Protein AF-A0A2T3AGC8-F1 (afdb_monomer_lite)

InterPro domains:
  IPR000823 Plant peroxidase [PTHR31517] (35-181)
  IPR001621 Fungal ligninase [PR00462] (70-89)
  IPR001621 Fungal ligninase [PR00462] (112-129)
  IPR001621 Fungal ligninase [PR00462] (130-143)
  IPR002016 Haem peroxidase [PF00141] (57-180)
  IPR002016 Haem peroxidase [PR00458] (60-74)
  IPR002016 Haem peroxidase [PR00458] (112-129)
  IPR002016 Haem peroxidase [PR00458] (131-143)
  IPR002016 Haem peroxidase [PS50873] (39-266)
  IPR010255 Haem peroxidase superfamily [SSF48113] (37-257)
  IPR019794 Peroxidase, active site [PS00436] (60-71)

pLDDT: mean 80.81, std 21.78, range [29.77, 98.69]

Structure (mmCIF, N/CA/C/O backbone):
data_AF-A0A2T3AGC8-F1
#
_entry.id   AF-A0A2T3AGC8-F1
#
loop_
_atom_site.group_PDB
_atom_site.id
_atom_site.type_symbol
_atom_site.label_atom_id
_atom_site.label_alt_id
_atom_site.label_comp_id
_atom_site.label_asym_id
_atom_site.label_entity_id
_atom_site.label_seq_id
_atom_site.pdbx_PDB_ins_code
_atom_site.Cartn_x
_atom_site.Cartn_y
_atom_site.Cartn_z
_atom_site.occupancy
_atom_site.B_iso_or_equiv
_atom_site.auth_seq_id
_atom_site.auth_comp_id
_atom_site.auth_asym_id
_atom_site.auth_atom_id
_atom_site.pdbx_PDB_model_num
ATOM 1 N N . MET A 1 1 ? 25.467 47.703 -55.248 1.00 41.59 1 MET A N 1
ATOM 2 C CA . MET A 1 1 ? 25.076 47.809 -53.825 1.00 41.59 1 MET A CA 1
ATOM 3 C C . MET A 1 1 ? 23.559 47.683 -53.712 1.00 41.59 1 MET A C 1
ATOM 5 O O . MET A 1 1 ? 22.892 48.479 -54.351 1.00 41.59 1 MET A O 1
ATOM 9 N N . LEU A 1 2 ? 23.093 46.692 -52.926 1.00 40.53 2 LEU A N 1
ATOM 10 C CA . LEU A 1 2 ? 21.782 46.560 -52.237 1.00 40.53 2 LEU A CA 1
ATOM 11 C C . LEU A 1 2 ? 20.524 46.613 -53.147 1.00 40.53 2 LEU A C 1
ATOM 13 O O . LEU A 1 2 ? 20.144 47.681 -53.594 1.00 40.53 2 LEU A O 1
ATOM 17 N N . GLY A 1 3 ? 19.812 45.544 -53.524 1.00 45.16 3 GLY A N 1
ATOM 18 C CA . GLY A 1 3 ? 19.562 44.244 -52.896 1.00 45.16 3 GLY A CA 1
ATOM 19 C C . GLY A 1 3 ? 18.296 44.330 -52.046 1.00 45.16 3 GLY A C 1
ATOM 20 O O . GLY A 1 3 ? 18.407 44.942 -51.002 1.00 45.16 3 GLY A O 1
ATOM 21 N N . HIS A 1 4 ? 17.159 43.756 -52.480 1.00 42.56 4 HIS A N 1
ATOM 22 C CA . HIS A 1 4 ? 15.999 43.307 -51.672 1.00 42.56 4 HIS A CA 1
ATOM 23 C C . HIS A 1 4 ? 15.042 42.485 -52.568 1.00 42.56 4 HIS A C 1
ATOM 25 O O . HIS A 1 4 ? 14.190 43.025 -53.269 1.00 42.56 4 HIS A O 1
ATOM 31 N N . THR A 1 5 ? 15.203 41.162 -52.562 1.00 44.22 5 THR A N 1
ATOM 32 C CA . THR A 1 5 ? 14.238 40.190 -53.102 1.00 44.22 5 THR A CA 1
ATOM 33 C C . THR A 1 5 ? 13.390 39.653 -51.952 1.00 44.22 5 THR A C 1
ATOM 35 O O . THR A 1 5 ? 13.920 39.019 -51.042 1.00 44.22 5 THR A O 1
ATOM 38 N N . PHE A 1 6 ? 12.081 39.908 -51.993 1.00 42.78 6 PHE A N 1
ATOM 39 C CA . PHE A 1 6 ? 11.089 39.291 -51.113 1.00 42.78 6 PHE A CA 1
ATOM 40 C C . PHE A 1 6 ? 10.984 37.791 -51.431 1.00 42.78 6 PHE A C 1
ATOM 42 O O . PHE A 1 6 ? 10.515 37.414 -52.503 1.00 42.78 6 PHE A O 1
ATOM 49 N N . LEU A 1 7 ? 11.412 36.938 -50.501 1.00 42.12 7 LEU A N 1
ATOM 50 C CA . LEU A 1 7 ? 11.106 35.508 -50.511 1.00 42.12 7 LEU A CA 1
ATOM 51 C C . LEU A 1 7 ? 9.793 35.289 -49.750 1.00 42.12 7 LEU A C 1
ATOM 53 O O . LEU A 1 7 ? 9.729 35.446 -48.533 1.00 42.12 7 LEU A O 1
ATOM 57 N N . LEU A 1 8 ? 8.740 34.935 -50.487 1.00 39.62 8 LEU A N 1
ATOM 58 C CA . LEU A 1 8 ? 7.528 34.318 -49.950 1.00 39.62 8 LEU A CA 1
ATOM 59 C C . LEU A 1 8 ? 7.900 32.926 -49.417 1.00 39.62 8 LEU A C 1
ATOM 61 O O . LEU A 1 8 ? 8.013 31.974 -50.187 1.00 39.62 8 LEU A O 1
ATOM 65 N N . SER A 1 9 ? 8.101 32.802 -48.105 1.00 38.22 9 SER A N 1
ATOM 66 C CA . SER A 1 9 ? 8.163 31.493 -47.452 1.00 38.22 9 SER A CA 1
ATOM 67 C C . SER A 1 9 ? 6.763 30.883 -47.433 1.00 38.22 9 SER A C 1
ATOM 69 O O . SER A 1 9 ? 5.897 31.325 -46.679 1.00 38.22 9 SER A O 1
ATOM 71 N N . LEU A 1 10 ? 6.540 29.854 -48.255 1.00 41.00 10 LEU A N 1
ATOM 72 C CA . LEU A 1 10 ? 5.447 28.912 -48.037 1.00 41.00 10 LEU A CA 1
ATOM 73 C C . LEU A 1 10 ? 5.676 28.227 -46.685 1.00 41.00 10 LEU A C 1
ATOM 75 O O . LEU A 1 10 ? 6.569 27.394 -46.544 1.00 41.00 10 LEU A O 1
ATOM 79 N N . VAL A 1 11 ? 4.857 28.565 -45.692 1.00 43.31 11 VAL A N 1
ATOM 80 C CA . VAL A 1 11 ? 4.684 27.721 -44.511 1.00 43.31 11 VAL A CA 1
ATOM 81 C C . VAL A 1 11 ? 3.881 26.511 -44.974 1.00 43.31 11 VAL A C 1
ATOM 83 O O . VAL A 1 11 ? 2.668 26.590 -45.160 1.00 43.31 11 VAL A O 1
ATOM 86 N N . ALA A 1 12 ? 4.563 25.394 -45.219 1.00 46.66 12 ALA A N 1
ATOM 87 C CA . ALA A 1 12 ? 3.893 24.111 -45.320 1.00 46.66 12 ALA A CA 1
ATOM 88 C C . ALA A 1 12 ? 3.312 23.799 -43.936 1.00 46.66 12 ALA A C 1
ATOM 90 O O . ALA A 1 12 ? 4.047 23.457 -43.012 1.00 46.66 12 ALA A O 1
ATOM 91 N N . ALA A 1 13 ? 1.999 23.969 -43.780 1.00 43.25 13 ALA A N 1
ATOM 92 C CA . ALA A 1 13 ? 1.274 23.405 -42.656 1.00 43.25 13 ALA A CA 1
ATOM 93 C C . ALA A 1 13 ? 1.379 21.881 -42.776 1.00 43.25 13 ALA A C 1
ATOM 95 O O . ALA A 1 13 ? 0.673 21.250 -43.564 1.00 43.25 13 ALA A O 1
ATOM 96 N N . SER A 1 14 ? 2.324 21.298 -42.045 1.00 43.28 14 SER A N 1
ATOM 97 C CA . SER A 1 14 ? 2.403 19.862 -41.842 1.00 43.28 14 SER A CA 1
ATOM 98 C C . SER A 1 14 ? 1.132 19.430 -41.118 1.00 43.28 14 SER A C 1
ATOM 100 O O . SER A 1 14 ? 0.934 19.707 -39.937 1.00 43.28 14 SER A O 1
ATOM 102 N N . LEU A 1 15 ? 0.243 18.776 -41.864 1.00 44.53 15 LEU A N 1
ATOM 103 C CA . LEU A 1 15 ? -0.866 18.007 -41.318 1.00 44.53 15 LEU A CA 1
ATOM 104 C C . LEU A 1 15 ? -0.269 16.948 -40.385 1.00 44.53 15 LEU A C 1
ATOM 106 O O . LEU A 1 15 ? 0.258 15.935 -40.841 1.00 44.53 15 LEU A O 1
ATOM 110 N N . MET A 1 16 ? -0.309 17.215 -39.080 1.00 46.97 16 MET A N 1
ATOM 111 C CA . MET A 1 16 ? -0.079 16.200 -38.059 1.00 46.97 16 MET A CA 1
ATOM 112 C C . MET A 1 16 ? -1.157 15.128 -38.250 1.00 46.97 16 MET A C 1
ATOM 114 O O . MET A 1 16 ? -2.344 15.471 -38.235 1.00 46.97 16 MET A O 1
ATOM 118 N N . PRO A 1 17 ? -0.795 13.851 -38.451 1.00 38.84 17 PRO A N 1
ATOM 119 C CA . PRO A 1 17 ? -1.781 12.792 -38.410 1.00 38.84 17 PRO A CA 1
ATOM 120 C C . PRO A 1 17 ? -2.366 12.784 -36.999 1.00 38.84 17 PRO A C 1
ATOM 122 O O . PRO A 1 17 ? -1.629 12.678 -36.019 1.00 38.84 17 PRO A O 1
ATOM 125 N N . SER A 1 18 ? -3.686 12.887 -36.894 1.00 47.22 18 SER A N 1
ATOM 126 C CA . SER A 1 18 ? -4.453 12.580 -35.689 1.00 47.22 18 SER A CA 1
ATOM 127 C C . SER A 1 18 ? -4.381 11.070 -35.428 1.00 47.22 18 SER A C 1
ATOM 129 O O . SER A 1 18 ? -5.339 10.328 -35.626 1.00 47.22 18 SER A O 1
ATOM 131 N N . GLY A 1 19 ? -3.194 10.599 -35.053 1.00 36.22 19 GLY A N 1
ATOM 132 C CA . GLY A 1 19 ? -2.963 9.266 -34.526 1.00 36.22 19 GLY A CA 1
ATOM 133 C C . GLY A 1 19 ? -3.152 9.306 -33.018 1.00 36.22 19 GLY A C 1
ATOM 134 O O . GLY A 1 19 ? -2.494 10.090 -32.338 1.00 36.22 19 GLY A O 1
ATOM 135 N N . GLY A 1 20 ? -4.066 8.483 -32.503 1.00 40.09 20 GLY A N 1
ATOM 136 C CA . GLY A 1 20 ? -4.144 8.206 -31.072 1.00 40.09 20 GLY A CA 1
ATOM 137 C C . GLY A 1 20 ? -2.781 7.761 -30.544 1.00 40.09 20 GLY A C 1
ATOM 138 O O . GLY A 1 20 ? -1.992 7.175 -31.287 1.00 40.09 20 GLY A O 1
ATOM 139 N N . LEU A 1 21 ? -2.509 8.079 -29.279 1.00 40.53 21 LEU A N 1
ATOM 140 C CA . LEU A 1 21 ? -1.300 7.673 -28.569 1.00 40.53 21 LEU A CA 1
ATOM 141 C C . LEU A 1 21 ? -1.102 6.164 -28.755 1.00 40.53 21 LEU A C 1
ATOM 143 O O . LEU A 1 21 ? -1.815 5.357 -28.164 1.00 40.53 21 LEU A O 1
ATOM 147 N N . ALA A 1 22 ? -0.164 5.780 -29.619 1.00 42.28 22 ALA A N 1
ATOM 148 C CA . ALA A 1 22 ? 0.331 4.421 -29.652 1.00 42.28 22 ALA A CA 1
ATOM 149 C C . ALA A 1 22 ? 1.035 4.205 -28.312 1.00 42.28 22 ALA A C 1
ATOM 151 O O . ALA A 1 22 ? 2.103 4.760 -28.062 1.00 42.28 22 ALA A O 1
ATOM 152 N N . GLN A 1 23 ? 0.360 3.477 -27.433 1.00 49.53 23 GLN A N 1
ATOM 153 C CA . GLN A 1 23 ? 0.852 3.022 -26.149 1.00 49.53 23 GLN A CA 1
ATOM 154 C C . GLN A 1 23 ? 2.057 2.117 -26.417 1.00 49.53 23 GLN A C 1
ATOM 156 O O . GLN A 1 23 ? 1.908 0.963 -26.815 1.00 49.53 23 GLN A O 1
ATOM 161 N N . TYR A 1 24 ? 3.257 2.693 -26.340 1.00 47.25 24 TYR A N 1
ATOM 162 C CA . TYR A 1 24 ? 4.497 1.953 -26.518 1.00 47.25 24 TYR A CA 1
ATOM 163 C C . TYR A 1 24 ? 4.649 1.010 -25.327 1.00 47.25 24 TYR A C 1
ATOM 165 O O . TYR A 1 24 ? 4.856 1.460 -24.204 1.00 47.25 24 TYR A O 1
ATOM 173 N N . ASP A 1 25 ? 4.537 -0.292 -25.588 1.00 57.44 25 ASP A N 1
ATOM 174 C CA . ASP A 1 25 ? 4.970 -1.346 -24.675 1.00 57.44 25 ASP A CA 1
ATOM 175 C C . ASP A 1 25 ? 6.472 -1.120 -24.434 1.00 57.44 25 ASP A C 1
ATOM 177 O O . ASP A 1 25 ? 7.304 -1.390 -25.308 1.00 57.44 25 ASP A O 1
ATOM 181 N N . LEU A 1 26 ? 6.820 -0.486 -23.311 1.00 58.41 26 LEU A N 1
ATOM 182 C CA . LEU A 1 26 ? 8.215 -0.245 -22.960 1.00 58.41 26 LEU A CA 1
ATOM 183 C C . LEU A 1 26 ? 8.923 -1.607 -22.885 1.00 58.41 26 LEU A C 1
ATOM 185 O O . LEU A 1 26 ? 8.369 -2.543 -22.301 1.00 58.41 26 LEU A O 1
ATOM 189 N N . PRO A 1 27 ? 10.121 -1.762 -23.478 1.00 63.69 27 PRO A N 1
ATOM 190 C CA . PRO A 1 27 ? 10.838 -3.026 -23.424 1.00 63.69 27 PRO A CA 1
ATOM 191 C C . PRO A 1 27 ? 11.130 -3.359 -21.961 1.00 63.69 27 PRO A C 1
ATOM 193 O O . PRO A 1 27 ? 11.906 -2.670 -21.307 1.00 63.69 27 PRO A O 1
ATOM 196 N N . ARG A 1 28 ? 10.478 -4.400 -21.443 1.00 74.81 28 ARG A N 1
ATOM 197 C CA . ARG A 1 28 ? 10.622 -4.855 -20.060 1.00 74.81 28 ARG A CA 1
ATOM 198 C C . ARG A 1 28 ? 11.718 -5.914 -19.966 1.00 74.81 28 ARG A C 1
ATOM 200 O O . ARG A 1 28 ? 11.789 -6.812 -20.804 1.00 74.81 28 ARG A O 1
ATOM 207 N N . LYS A 1 29 ? 12.546 -5.842 -18.922 1.00 81.12 29 LYS A N 1
ATOM 208 C CA . LYS A 1 29 ? 13.493 -6.914 -18.586 1.00 81.12 29 LYS A CA 1
ATOM 209 C C . LYS A 1 29 ? 12.767 -8.164 -18.087 1.00 81.12 29 LYS A C 1
ATOM 211 O O . LYS A 1 29 ? 11.754 -8.076 -17.391 1.00 81.12 29 LYS A O 1
ATOM 216 N N . GLU A 1 30 ? 13.343 -9.328 -18.378 1.00 85.94 30 GLU A N 1
ATOM 217 C CA . GLU A 1 30 ? 12.896 -10.576 -17.761 1.00 85.94 30 GLU A CA 1
ATOM 218 C C . GLU A 1 30 ? 12.995 -10.480 -16.227 1.00 85.94 30 GLU A C 1
ATOM 220 O O . GLU A 1 30 ? 14.020 -10.009 -15.718 1.00 85.94 30 GLU A O 1
ATOM 225 N N . PRO A 1 31 ? 11.958 -10.896 -15.477 1.00 89.12 31 PRO A N 1
ATOM 226 C CA . PRO A 1 31 ? 11.936 -10.739 -14.029 1.00 89.12 31 PRO A CA 1
ATOM 227 C C . PRO A 1 31 ? 12.999 -11.622 -13.362 1.00 89.12 31 PRO A C 1
ATOM 229 O O . PRO A 1 31 ? 12.994 -12.842 -13.526 1.00 89.12 31 PRO A O 1
ATOM 232 N N . ARG A 1 32 ? 13.911 -11.015 -12.595 1.00 92.69 32 ARG A N 1
ATOM 233 C CA . ARG A 1 32 ? 14.961 -11.718 -11.842 1.00 92.69 32 ARG A CA 1
ATOM 234 C C . ARG A 1 32 ? 15.262 -11.009 -10.527 1.00 92.69 32 ARG A C 1
ATOM 236 O O . ARG A 1 32 ? 15.237 -9.779 -10.485 1.00 92.69 32 ARG A O 1
ATOM 243 N N . CYS A 1 33 ? 15.580 -11.773 -9.481 1.00 90.44 33 CYS A N 1
ATOM 244 C CA . CYS A 1 33 ? 16.010 -11.198 -8.204 1.00 90.44 33 CYS A CA 1
ATOM 245 C C . CYS A 1 33 ? 17.440 -10.642 -8.260 1.00 90.44 33 CYS A C 1
ATOM 247 O O . CYS A 1 33 ? 17.744 -9.687 -7.563 1.00 90.44 33 CYS A O 1
ATOM 249 N N . ASP A 1 34 ? 18.308 -11.219 -9.095 1.00 91.38 34 ASP A N 1
ATOM 250 C CA . ASP A 1 34 ? 19.729 -10.866 -9.203 1.00 91.38 34 ASP A CA 1
ATOM 251 C C . ASP A 1 34 ? 20.008 -9.732 -10.208 1.00 91.38 34 ASP A C 1
ATOM 253 O O . ASP A 1 34 ? 21.165 -9.469 -10.545 1.00 91.38 34 ASP A O 1
ATOM 257 N N . ASP A 1 35 ? 18.970 -9.041 -10.703 1.00 92.00 35 ASP A N 1
ATOM 258 C CA . ASP A 1 35 ? 19.177 -7.862 -11.544 1.00 92.00 35 ASP A CA 1
ATOM 259 C C . ASP A 1 35 ? 19.842 -6.757 -10.714 1.00 92.00 35 ASP A C 1
ATOM 261 O O . ASP A 1 35 ? 19.339 -6.346 -9.667 1.00 92.00 35 ASP A O 1
ATOM 265 N N . SER A 1 36 ? 20.975 -6.247 -11.198 1.00 92.88 36 SER A N 1
ATOM 266 C CA . SER A 1 36 ? 21.844 -5.333 -10.447 1.00 92.88 36 SER A CA 1
ATOM 267 C C . SER A 1 36 ? 21.201 -3.985 -10.106 1.00 92.88 36 SER A C 1
ATOM 269 O O . SER A 1 36 ? 21.801 -3.189 -9.390 1.00 92.88 36 SER A O 1
ATOM 271 N N . VAL A 1 37 ? 20.017 -3.693 -10.650 1.00 95.19 37 VAL A N 1
ATOM 272 C CA . VAL A 1 37 ? 19.266 -2.467 -10.357 1.00 95.19 37 VAL A CA 1
ATOM 273 C C . VAL A 1 37 ? 18.572 -2.513 -8.997 1.00 95.19 37 VAL A C 1
ATOM 275 O O . VAL A 1 37 ? 18.374 -1.458 -8.402 1.00 95.19 37 VAL A O 1
ATOM 278 N N . TRP A 1 38 ? 18.216 -3.698 -8.485 1.00 96.19 38 TRP A N 1
ATOM 279 C CA . TRP A 1 38 ? 17.413 -3.808 -7.265 1.00 96.19 38 TRP A CA 1
ATOM 280 C C . TRP A 1 38 ? 18.071 -3.210 -6.019 1.00 96.19 38 TRP A C 1
ATOM 282 O O . TRP A 1 38 ? 17.376 -2.461 -5.334 1.00 96.19 38 TRP A O 1
ATOM 292 N N . PRO A 1 39 ? 19.370 -3.442 -5.731 1.00 96.12 39 PRO A N 1
ATOM 293 C CA . PRO A 1 39 ? 20.010 -2.831 -4.567 1.00 96.12 39 PRO A CA 1
ATOM 294 C C . PRO A 1 39 ? 19.960 -1.299 -4.603 1.00 96.12 39 PRO A C 1
ATOM 296 O O . PRO A 1 39 ? 19.583 -0.671 -3.620 1.00 96.12 39 PRO A O 1
ATOM 299 N N . GLY A 1 40 ? 20.249 -0.696 -5.764 1.00 97.25 40 GLY A N 1
ATOM 300 C CA . GLY A 1 40 ? 20.206 0.760 -5.927 1.00 97.25 40 GLY A CA 1
ATOM 301 C C . GLY A 1 40 ? 18.791 1.337 -5.828 1.00 97.25 40 GLY A C 1
ATOM 302 O O . GLY A 1 40 ? 18.600 2.396 -5.240 1.00 97.25 40 GLY A O 1
ATOM 303 N N . ILE A 1 41 ? 17.783 0.631 -6.357 1.00 98.12 41 ILE A N 1
ATOM 304 C CA . ILE A 1 41 ? 16.374 1.017 -6.183 1.00 98.12 41 ILE A CA 1
ATOM 305 C C . ILE A 1 41 ? 15.979 0.919 -4.704 1.00 98.12 41 ILE A C 1
ATOM 307 O O . ILE A 1 41 ? 15.323 1.823 -4.199 1.00 98.12 41 ILE A O 1
ATOM 311 N N . GLY A 1 42 ? 16.374 -0.151 -4.009 1.00 97.75 42 GLY A N 1
ATOM 312 C CA . GLY A 1 42 ? 16.073 -0.353 -2.592 1.00 97.75 42 GLY A CA 1
ATOM 313 C C . GLY A 1 42 ? 16.650 0.762 -1.726 1.00 97.75 42 GLY A C 1
ATOM 314 O O . GLY A 1 42 ? 15.914 1.381 -0.959 1.00 97.75 42 GLY A O 1
ATOM 315 N N . GLU A 1 43 ? 17.935 1.073 -1.906 1.00 96.94 43 GLU A N 1
ATOM 316 C CA . GLU A 1 43 ? 18.609 2.162 -1.196 1.00 96.94 43 GLU A CA 1
ATOM 317 C C . GLU A 1 43 ? 17.944 3.515 -1.468 1.00 96.94 43 GLU A C 1
ATOM 319 O O . GLU A 1 43 ? 17.588 4.216 -0.521 1.00 96.94 43 GLU A O 1
ATOM 324 N N . TYR A 1 44 ? 17.674 3.833 -2.738 1.00 98.12 44 TYR A N 1
ATOM 325 C CA . TYR A 1 44 ? 16.976 5.063 -3.106 1.00 98.12 44 TYR A CA 1
ATOM 326 C C . TYR A 1 44 ? 15.598 5.161 -2.440 1.00 98.12 44 TYR A C 1
ATOM 328 O O . TYR A 1 44 ? 15.269 6.179 -1.838 1.00 98.12 44 TYR A O 1
ATOM 336 N N . LEU A 1 45 ? 14.787 4.102 -2.504 1.00 98.31 45 LEU A N 1
ATOM 337 C CA . LEU A 1 45 ? 13.458 4.085 -1.890 1.00 98.31 45 LEU A CA 1
ATOM 338 C C . LEU A 1 45 ? 13.536 4.239 -0.368 1.00 98.31 45 LEU A C 1
ATOM 340 O O . LEU A 1 45 ? 12.774 5.021 0.191 1.00 98.31 45 LEU A O 1
ATOM 344 N N . ARG A 1 46 ? 14.475 3.556 0.298 1.00 95.94 46 ARG A N 1
ATOM 345 C CA . ARG A 1 46 ? 14.714 3.709 1.741 1.00 95.94 46 ARG A CA 1
ATOM 346 C C . ARG A 1 46 ? 15.004 5.165 2.099 1.00 95.94 46 ARG A C 1
ATOM 348 O O . ARG A 1 46 ? 14.366 5.698 3.000 1.00 95.94 46 ARG A O 1
ATOM 355 N N . GLU A 1 47 ? 15.903 5.821 1.369 1.00 95.50 47 GLU A N 1
ATOM 356 C CA . GLU A 1 47 ? 16.217 7.241 1.577 1.00 95.50 47 GLU A CA 1
ATOM 357 C C . GLU A 1 47 ? 15.003 8.153 1.361 1.00 95.50 47 GLU A C 1
ATOM 359 O O . GLU A 1 47 ? 14.833 9.129 2.083 1.00 95.50 47 GLU A O 1
ATOM 364 N N . GLN A 1 48 ? 14.137 7.849 0.389 1.00 97.12 48 GLN A N 1
ATOM 365 C CA . GLN A 1 48 ? 12.913 8.627 0.165 1.00 97.12 48 GLN A CA 1
ATOM 366 C C . GLN A 1 48 ? 11.824 8.363 1.217 1.00 97.12 48 GLN A C 1
ATOM 368 O O . GLN A 1 48 ? 10.904 9.173 1.361 1.00 97.12 48 GLN A O 1
ATOM 373 N N . PHE A 1 49 ? 11.874 7.226 1.913 1.00 94.75 49 PHE A N 1
ATOM 374 C CA . PHE A 1 49 ? 10.824 6.769 2.826 1.00 94.75 49 PHE A CA 1
ATOM 375 C C . PHE A 1 49 ? 11.109 7.055 4.299 1.00 94.75 49 PHE A C 1
ATOM 377 O O . PHE A 1 49 ? 10.159 7.103 5.081 1.00 94.75 49 PHE A O 1
ATOM 384 N N . THR A 1 50 ? 12.360 7.316 4.666 1.00 90.00 50 THR A N 1
ATOM 385 C CA . THR A 1 50 ? 12.754 7.676 6.032 1.00 90.00 50 THR A CA 1
ATOM 386 C C . THR A 1 50 ? 12.976 9.186 6.161 1.00 90.00 50 THR A C 1
ATOM 388 O O . THR A 1 50 ? 13.616 9.795 5.308 1.00 90.00 50 THR A O 1
ATOM 391 N N . ASP A 1 51 ? 12.436 9.803 7.213 1.00 86.25 51 ASP A N 1
ATOM 392 C CA . ASP A 1 51 ? 12.695 11.211 7.540 1.00 86.25 51 ASP A CA 1
ATOM 393 C C . ASP A 1 51 ? 13.955 11.398 8.414 1.00 86.25 51 ASP A C 1
ATOM 395 O O . ASP A 1 51 ? 14.550 10.437 8.908 1.00 86.25 51 ASP A O 1
ATOM 399 N N . ASP A 1 52 ? 14.353 12.653 8.645 1.00 85.31 52 ASP A N 1
ATOM 400 C CA . ASP A 1 52 ? 15.547 13.010 9.432 1.00 85.31 52 ASP A CA 1
ATOM 401 C C . ASP A 1 52 ? 15.489 12.556 10.909 1.00 85.31 52 ASP A C 1
ATOM 403 O O . ASP A 1 52 ? 16.489 12.621 11.630 1.00 85.31 52 ASP A O 1
ATOM 407 N N . HIS A 1 53 ? 14.326 12.106 11.383 1.00 80.56 53 HIS A N 1
ATOM 408 C CA . HIS A 1 53 ? 14.079 11.636 12.744 1.00 80.56 53 HIS A CA 1
ATOM 409 C C . HIS A 1 53 ? 13.910 10.111 12.831 1.00 80.56 53 HIS A C 1
ATOM 411 O O . HIS A 1 53 ? 13.668 9.591 13.923 1.00 80.56 53 HIS A O 1
ATOM 417 N N . GLY A 1 54 ? 14.071 9.387 11.718 1.00 76.19 54 GLY A N 1
ATOM 418 C CA . GLY A 1 54 ? 13.845 7.941 11.652 1.00 76.19 54 GLY A CA 1
ATOM 419 C C . GLY A 1 54 ? 12.365 7.552 11.585 1.00 76.19 54 GLY A C 1
ATOM 420 O O . GLY A 1 54 ? 12.032 6.391 11.815 1.00 76.19 54 GLY A O 1
ATOM 421 N N . GLY A 1 55 ? 11.480 8.511 11.308 1.00 79.19 55 GLY A N 1
ATOM 422 C CA . GLY A 1 55 ? 10.070 8.301 11.005 1.00 79.19 55 GLY A CA 1
ATOM 423 C C . GLY A 1 55 ? 9.811 8.081 9.512 1.00 79.19 55 GLY A C 1
ATOM 424 O O . GLY A 1 55 ? 10.733 7.946 8.705 1.00 79.19 55 GLY A O 1
ATOM 425 N N . CYS A 1 56 ? 8.532 8.025 9.146 1.00 84.56 56 CYS A N 1
ATOM 426 C CA . CYS A 1 56 ? 8.082 7.788 7.775 1.00 84.56 56 CYS A CA 1
ATOM 427 C C . CYS A 1 56 ? 7.770 9.086 7.042 1.00 84.56 56 CYS A C 1
ATOM 429 O O . CYS A 1 56 ? 6.998 9.917 7.527 1.00 84.56 56 CYS A O 1
ATOM 431 N N . THR A 1 57 ? 8.231 9.201 5.800 1.00 89.38 57 THR A N 1
ATOM 432 C CA . THR A 1 57 ? 7.793 10.289 4.924 1.00 89.38 57 THR A CA 1
ATOM 433 C C . THR A 1 57 ? 6.388 10.039 4.363 1.00 89.38 57 THR A C 1
ATOM 435 O O . THR A 1 57 ? 5.859 8.924 4.356 1.00 89.38 57 THR A O 1
ATOM 438 N N . GLN A 1 58 ? 5.788 11.079 3.776 1.00 88.75 58 GLN A N 1
ATOM 439 C CA . GLN A 1 58 ? 4.527 10.941 3.041 1.00 88.75 58 GLN A CA 1
ATOM 440 C C . GLN A 1 58 ? 4.643 9.973 1.847 1.00 88.75 58 GLN A C 1
ATOM 442 O O . GLN A 1 58 ? 3.661 9.330 1.478 1.00 88.75 58 GLN A O 1
ATOM 447 N N . LEU A 1 59 ? 5.828 9.848 1.242 1.00 94.00 59 LEU A N 1
ATOM 448 C CA . LEU A 1 59 ? 6.061 8.903 0.150 1.00 94.00 59 LEU A CA 1
ATOM 449 C C . LEU A 1 59 ? 6.011 7.454 0.641 1.00 94.00 59 LEU A C 1
ATOM 451 O O . LEU A 1 59 ? 5.455 6.612 -0.061 1.00 94.00 59 LEU A O 1
ATOM 455 N N . ALA A 1 60 ? 6.500 7.179 1.855 1.00 93.56 60 ALA A N 1
ATOM 456 C CA . ALA A 1 60 ? 6.380 5.862 2.479 1.00 93.56 60 ALA A CA 1
ATOM 457 C C . ALA A 1 60 ? 4.907 5.485 2.697 1.00 93.56 60 ALA A C 1
ATOM 459 O O . ALA A 1 60 ? 4.469 4.413 2.281 1.00 93.56 60 ALA A O 1
ATOM 460 N N . ALA A 1 61 ? 4.109 6.410 3.243 1.00 88.56 61 ALA A N 1
ATOM 461 C CA . ALA A 1 61 ? 2.672 6.203 3.429 1.00 88.56 61 ALA A CA 1
ATOM 462 C C . ALA A 1 61 ? 1.939 5.966 2.092 1.00 88.56 61 ALA A C 1
ATOM 464 O O . ALA A 1 61 ? 1.098 5.072 1.981 1.00 88.56 61 ALA A O 1
ATOM 465 N N . GLN A 1 62 ? 2.288 6.719 1.041 1.00 93.19 62 GLN A N 1
ATOM 466 C CA . GLN A 1 62 ? 1.766 6.477 -0.310 1.00 93.19 62 GLN A CA 1
ATOM 467 C C . GLN A 1 62 ? 2.174 5.091 -0.833 1.00 93.19 62 GLN A C 1
ATOM 469 O O . GLN A 1 62 ? 1.375 4.444 -1.507 1.00 93.19 62 GLN A O 1
ATOM 474 N N . ALA A 1 63 ? 3.385 4.621 -0.523 1.00 96.38 63 ALA A N 1
ATOM 475 C CA . ALA A 1 63 ? 3.919 3.358 -1.030 1.00 96.38 63 ALA A CA 1
ATOM 476 C C . ALA A 1 63 ? 3.292 2.146 -0.352 1.00 96.38 63 ALA A C 1
ATOM 478 O O . ALA A 1 63 ? 3.010 1.159 -1.025 1.00 96.38 63 ALA A O 1
ATOM 479 N N . VAL A 1 64 ? 2.976 2.243 0.938 1.00 93.19 64 VAL A N 1
ATOM 480 C CA . VAL A 1 64 ? 2.160 1.236 1.628 1.00 93.19 64 VAL A CA 1
ATOM 481 C C . VAL A 1 64 ? 0.738 1.181 1.075 1.00 93.19 64 VAL A C 1
ATOM 483 O O . VAL A 1 64 ? 0.178 0.099 0.909 1.00 93.19 64 VAL A O 1
ATOM 486 N N . ARG A 1 65 ? 0.171 2.335 0.710 1.00 92.50 65 ARG A N 1
ATOM 487 C CA . ARG A 1 65 ? -1.181 2.432 0.150 1.00 92.50 65 ARG A CA 1
ATOM 488 C C . ARG A 1 65 ? -1.291 1.910 -1.288 1.00 92.50 65 ARG A C 1
ATOM 490 O O . ARG A 1 65 ? -2.328 1.365 -1.671 1.00 92.50 65 ARG A O 1
ATOM 497 N N . LEU A 1 66 ? -0.256 2.098 -2.103 1.00 96.00 66 LEU A N 1
ATOM 498 C CA . LEU A 1 66 ? -0.326 1.888 -3.549 1.00 96.00 66 LEU A CA 1
ATOM 499 C C . LEU A 1 66 ? -0.729 0.456 -3.971 1.00 96.00 66 LEU A C 1
ATOM 501 O O . LEU A 1 66 ? -1.576 0.347 -4.860 1.00 96.00 66 LEU A O 1
ATOM 505 N N . PRO A 1 67 ? -0.256 -0.637 -3.331 1.00 96.38 67 PRO A N 1
ATOM 506 C CA . PRO A 1 67 ? -0.728 -1.987 -3.640 1.00 96.38 67 PRO A CA 1
ATOM 507 C C . PRO A 1 67 ? -2.229 -2.181 -3.453 1.00 96.38 67 PRO A C 1
ATOM 509 O O . PRO A 1 67 ? -2.832 -2.933 -4.208 1.00 96.38 67 PRO A O 1
ATOM 512 N N . PHE A 1 68 ? -2.876 -1.513 -2.492 1.00 95.75 68 PHE A N 1
ATOM 513 C CA . PHE A 1 68 ? -4.333 -1.611 -2.366 1.00 95.75 68 PHE A CA 1
ATOM 514 C C . PHE A 1 68 ? -5.024 -1.049 -3.609 1.00 95.75 68 PHE A C 1
ATOM 516 O O . PHE A 1 68 ? -5.957 -1.650 -4.134 1.00 95.75 68 PHE A O 1
ATOM 523 N N . HIS A 1 69 ? -4.522 0.067 -4.126 1.00 95.69 69 HIS A N 1
ATOM 524 C CA . HIS A 1 69 ? -5.103 0.729 -5.285 1.00 95.69 69 HIS A CA 1
ATOM 525 C C . HIS A 1 69 ? -4.774 0.050 -6.623 1.00 95.69 69 HIS A C 1
ATOM 527 O O . HIS A 1 69 ? -5.595 0.128 -7.531 1.00 95.69 69 HIS A O 1
ATOM 533 N N . ASP A 1 70 ? -3.636 -0.642 -6.733 1.00 97.75 70 ASP A N 1
ATOM 534 C CA . ASP A 1 70 ? -3.284 -1.454 -7.910 1.00 97.75 70 ASP A CA 1
ATOM 535 C C . ASP A 1 70 ? -3.949 -2.841 -7.865 1.00 97.75 70 ASP A C 1
ATOM 537 O O . ASP A 1 70 ? -4.619 -3.268 -8.798 1.00 97.75 70 ASP A O 1
ATOM 541 N N . CYS A 1 71 ? -3.818 -3.547 -6.739 1.00 97.19 71 CYS A N 1
ATOM 542 C CA . CYS A 1 71 ? -4.129 -4.969 -6.647 1.00 97.19 71 CYS A CA 1
ATOM 543 C C . CYS A 1 71 ? -5.577 -5.280 -6.265 1.00 97.19 71 CYS A C 1
ATOM 545 O O . CYS A 1 71 ? -6.088 -6.344 -6.628 1.00 97.19 71 CYS A O 1
ATOM 547 N N . PHE A 1 72 ? -6.235 -4.427 -5.469 1.00 95.38 72 PHE A N 1
ATOM 548 C CA . PHE A 1 72 ? -7.595 -4.701 -5.000 1.00 95.38 72 PHE A CA 1
ATOM 549 C C . PHE A 1 72 ? -8.628 -4.693 -6.135 1.00 95.38 72 PHE A C 1
ATOM 551 O O . PHE A 1 72 ? -9.501 -5.572 -6.121 1.00 95.38 72 PHE A O 1
ATOM 558 N N . PRO A 1 73 ? -8.571 -3.782 -7.130 1.00 95.25 73 PRO A N 1
ATOM 559 C CA . PRO A 1 73 ? -9.435 -3.842 -8.301 1.00 95.25 73 PRO A CA 1
ATOM 560 C C . PRO A 1 73 ? -9.350 -5.166 -9.072 1.00 95.25 73 PRO A C 1
ATOM 562 O O . PRO A 1 73 ? -8.478 -6.012 -8.867 1.00 95.25 73 PRO A O 1
ATOM 565 N N . ASP A 1 74 ? -10.326 -5.392 -9.947 1.00 91.19 74 ASP A N 1
ATOM 566 C CA . ASP A 1 74 ? -10.294 -6.565 -10.818 1.00 91.19 74 ASP A CA 1
ATOM 567 C C . ASP A 1 74 ? -9.177 -6.394 -11.860 1.00 91.19 74 ASP A C 1
ATOM 569 O O . ASP A 1 74 ? -9.128 -5.391 -12.562 1.00 91.19 74 ASP A O 1
ATOM 573 N N . GLY A 1 75 ? -8.275 -7.371 -11.946 1.00 86.88 75 GLY A N 1
ATOM 574 C CA . GLY A 1 75 ? -6.987 -7.238 -12.643 1.00 86.88 75 GLY A CA 1
ATOM 575 C C . GLY A 1 75 ? -5.858 -7.811 -11.792 1.00 86.88 75 GLY A C 1
ATOM 576 O O . GLY A 1 75 ? -5.092 -8.648 -12.271 1.00 86.88 75 GLY A O 1
ATOM 577 N N . GLY A 1 76 ? -5.909 -7.525 -10.485 1.00 95.12 76 GLY A N 1
ATOM 578 C CA . GLY A 1 76 ? -4.867 -7.898 -9.532 1.00 95.12 76 GLY A CA 1
ATOM 579 C C . GLY A 1 76 ? -3.649 -6.989 -9.654 1.00 95.12 76 GLY A C 1
ATOM 580 O O . GLY A 1 76 ? -3.721 -5.951 -10.292 1.00 95.12 76 GLY A O 1
ATOM 581 N N . CYS A 1 77 ? -2.538 -7.373 -9.029 1.00 96.94 77 CYS A N 1
ATOM 582 C CA . CYS A 1 77 ? -1.312 -6.581 -9.084 1.00 96.94 77 CYS A CA 1
ATOM 583 C C . CYS A 1 77 ? -0.696 -6.657 -10.483 1.00 96.94 77 CYS A C 1
ATOM 585 O O . CYS A 1 77 ? 0.010 -7.626 -10.794 1.00 96.94 77 CYS A O 1
ATOM 587 N N . ASP A 1 78 ? -0.990 -5.667 -11.314 1.00 96.88 78 ASP A N 1
ATOM 588 C CA . ASP A 1 78 ? -0.605 -5.622 -12.721 1.00 96.88 78 ASP A CA 1
ATOM 589 C C . ASP A 1 78 ? -0.005 -4.275 -13.147 1.00 96.88 78 ASP A C 1
ATOM 591 O O . ASP A 1 78 ? 0.307 -4.083 -14.323 1.00 96.88 78 ASP A O 1
ATOM 595 N N . GLY A 1 79 ? 0.223 -3.359 -12.201 1.00 97.44 79 GLY A N 1
ATOM 596 C CA . GLY A 1 79 ? 0.902 -2.094 -12.449 1.00 97.44 79 GLY A CA 1
ATOM 597 C C . GLY A 1 79 ? 0.098 -1.104 -13.285 1.00 97.44 79 GLY A C 1
ATOM 598 O O . GLY A 1 79 ? 0.620 -0.031 -13.603 1.00 97.44 79 GLY A O 1
ATOM 599 N N . SER A 1 80 ? -1.153 -1.424 -13.634 1.00 96.94 80 SER A N 1
ATOM 600 C CA . SER A 1 80 ? -2.022 -0.569 -14.446 1.00 96.94 80 SER A CA 1
ATOM 601 C C . SER A 1 80 ? -2.171 0.831 -13.855 1.00 96.94 80 SER A C 1
ATOM 603 O O . SER A 1 80 ? -2.211 1.808 -14.615 1.00 96.94 80 SER A O 1
ATOM 605 N N . ILE A 1 81 ? -2.102 0.961 -12.523 1.00 96.62 81 ILE A N 1
ATOM 606 C CA . ILE A 1 81 ? -2.178 2.255 -11.844 1.00 96.62 81 ILE A CA 1
ATOM 607 C C . ILE A 1 81 ? -1.061 3.228 -12.257 1.00 96.62 81 ILE A C 1
ATOM 609 O O . ILE A 1 81 ? -1.302 4.434 -12.369 1.00 96.62 81 ILE A O 1
ATOM 613 N N . LEU A 1 82 ? 0.149 2.711 -12.509 1.00 96.06 82 LEU A N 1
ATOM 614 C CA . LEU A 1 82 ? 1.297 3.490 -12.982 1.00 96.06 82 LEU A CA 1
ATOM 615 C C . LEU A 1 82 ? 1.312 3.624 -14.506 1.00 96.06 82 LEU A C 1
ATOM 617 O O . LEU A 1 82 ? 1.834 4.609 -15.023 1.00 96.06 82 LEU A O 1
ATOM 621 N N . LEU A 1 83 ? 0.763 2.639 -15.219 1.00 96.00 83 LEU A N 1
ATOM 622 C CA . LEU A 1 83 ? 0.880 2.522 -16.674 1.00 96.00 83 LEU A CA 1
ATOM 623 C C . LEU A 1 83 ? -0.255 3.201 -17.452 1.00 96.00 83 LEU A C 1
ATOM 625 O O . LEU A 1 83 ? -0.136 3.372 -18.664 1.00 96.00 83 LEU A O 1
ATOM 629 N N . THR A 1 84 ? -1.358 3.575 -16.795 1.00 94.25 84 THR A N 1
ATOM 630 C CA . THR A 1 84 ? -2.572 4.059 -17.483 1.00 94.25 84 THR A CA 1
ATOM 631 C C . THR A 1 84 ? -3.167 5.347 -16.901 1.00 94.25 84 THR A C 1
ATOM 633 O O . THR A 1 84 ? -4.381 5.552 -16.913 1.00 94.25 84 THR A O 1
ATOM 636 N N . ASP A 1 85 ? -2.305 6.241 -16.402 1.00 91.69 85 ASP A N 1
ATOM 637 C CA . ASP A 1 85 ? -2.662 7.558 -15.842 1.00 91.69 85 ASP A CA 1
ATOM 638 C C . ASP A 1 85 ? -3.680 7.511 -14.684 1.00 91.69 85 ASP A C 1
ATOM 640 O O . ASP A 1 85 ? -4.277 8.528 -14.320 1.00 91.69 85 ASP A O 1
ATOM 644 N N . GLU A 1 86 ? -3.909 6.356 -14.055 1.00 95.50 86 GLU A N 1
ATOM 645 C CA . GLU A 1 86 ? -4.934 6.226 -13.014 1.00 95.50 86 GLU A CA 1
ATOM 646 C C . GLU A 1 86 ? -4.641 7.107 -11.797 1.00 95.50 86 GLU A C 1
ATOM 648 O O . GLU A 1 86 ? -5.583 7.600 -11.179 1.00 95.50 86 GLU A O 1
ATOM 653 N N . CYS A 1 87 ? -3.366 7.356 -11.462 1.00 94.56 87 CYS A N 1
ATOM 654 C CA . CYS A 1 87 ? -3.015 8.244 -10.348 1.00 94.56 87 CYS A CA 1
ATOM 655 C C . CYS A 1 87 ? -3.472 9.691 -10.561 1.00 94.56 87 CYS A C 1
ATOM 657 O O . CYS A 1 87 ? -3.824 10.372 -9.603 1.00 94.56 87 CYS A O 1
ATOM 659 N N . THR A 1 88 ? -3.466 10.183 -11.802 1.00 93.25 88 THR A N 1
ATOM 660 C CA . THR A 1 88 ? -3.813 11.578 -12.119 1.00 93.25 88 THR A CA 1
ATOM 661 C C . THR A 1 88 ? -5.267 11.722 -12.567 1.00 93.25 88 THR A C 1
ATOM 663 O O . THR A 1 88 ? -5.896 12.744 -12.286 1.00 93.25 88 THR A O 1
ATOM 666 N N . SER A 1 89 ? -5.815 10.701 -13.231 1.00 94.56 89 SER A N 1
ATOM 667 C CA . SER A 1 89 ? -7.161 10.721 -13.812 1.00 94.56 89 SER A CA 1
ATOM 668 C C . SER A 1 89 ? -8.276 10.319 -12.841 1.00 94.56 89 SER A C 1
ATOM 670 O O . SER A 1 89 ? -9.436 10.647 -13.098 1.00 94.56 89 SER A O 1
ATOM 672 N N . ARG A 1 90 ? -7.958 9.649 -11.723 1.00 92.94 90 ARG A N 1
ATOM 673 C CA . ARG A 1 90 ? -8.952 9.160 -10.753 1.00 92.94 90 ARG A CA 1
ATOM 674 C C . ARG A 1 90 ? -8.811 9.834 -9.400 1.00 92.94 90 ARG A C 1
ATOM 676 O O . ARG A 1 90 ? -7.738 9.819 -8.802 1.00 92.94 90 ARG A O 1
ATOM 683 N N . ALA A 1 91 ? -9.909 10.399 -8.902 1.00 90.81 91 ALA A N 1
ATOM 684 C CA . ALA A 1 91 ? -9.925 11.171 -7.660 1.00 90.81 91 ALA A CA 1
ATOM 685 C C . ALA A 1 91 ? -9.447 10.351 -6.450 1.00 90.81 91 ALA A C 1
ATOM 687 O O . ALA A 1 91 ? -8.740 10.866 -5.590 1.00 90.81 91 ALA A O 1
ATOM 688 N N . GLU A 1 92 ? -9.776 9.061 -6.410 1.00 86.56 92 GLU A N 1
ATOM 689 C CA . GLU A 1 92 ? -9.372 8.134 -5.355 1.00 86.56 92 GLU A CA 1
ATOM 690 C C . GLU A 1 92 ? -7.858 7.870 -5.292 1.00 86.56 92 GLU A C 1
ATOM 692 O O . GLU A 1 92 ? -7.380 7.380 -4.269 1.00 86.56 92 GLU A O 1
ATOM 697 N N . ASN A 1 93 ? -7.102 8.213 -6.342 1.00 91.88 93 ASN A N 1
ATOM 698 C CA . ASN A 1 93 ? -5.661 7.969 -6.437 1.00 91.88 93 ASN A CA 1
ATOM 699 C C . ASN A 1 93 ? -4.803 9.249 -6.361 1.00 91.88 93 ASN A C 1
ATOM 701 O O . ASN A 1 93 ? -3.578 9.152 -6.268 1.00 91.88 93 ASN A O 1
ATOM 705 N N . GLN A 1 94 ? -5.409 10.443 -6.389 1.00 89.81 94 GLN A N 1
ATOM 706 C CA . GLN A 1 94 ? -4.692 11.717 -6.577 1.00 89.81 94 GLN A CA 1
ATOM 707 C C . GLN A 1 94 ? -3.646 12.019 -5.498 1.00 89.81 94 GLN A C 1
ATOM 709 O O . GLN A 1 94 ? -2.609 12.617 -5.785 1.00 89.81 94 GLN A O 1
ATOM 714 N N . GLN A 1 95 ? -3.865 11.562 -4.268 1.00 85.31 95 GLN A N 1
ATOM 715 C CA . GLN A 1 95 ? -2.913 11.724 -3.167 1.00 85.31 95 GLN A CA 1
ATOM 716 C C . GLN A 1 95 ? -1.612 10.922 -3.337 1.00 85.31 95 GLN A C 1
ATOM 718 O O . GLN A 1 95 ? -0.655 11.177 -2.617 1.00 85.31 95 GLN A O 1
ATOM 723 N N . MET A 1 96 ? -1.561 9.962 -4.267 1.00 94.19 96 MET A N 1
ATOM 724 C CA . MET A 1 96 ? -0.364 9.157 -4.549 1.00 94.19 96 MET A CA 1
ATOM 725 C C . MET A 1 96 ? 0.401 9.650 -5.781 1.00 94.19 96 MET A C 1
ATOM 727 O O . MET A 1 96 ? 1.404 9.052 -6.156 1.00 94.19 96 MET A O 1
ATOM 731 N N . VAL A 1 97 ? -0.033 10.744 -6.422 1.00 95.75 97 VAL A N 1
ATOM 732 C CA . VAL A 1 97 ? 0.620 11.288 -7.626 1.00 95.75 97 VAL A CA 1
ATOM 733 C C . VAL A 1 97 ? 2.129 11.522 -7.450 1.00 95.75 97 VAL A C 1
ATOM 735 O O . VAL A 1 97 ? 2.859 11.172 -8.381 1.00 95.75 97 VAL A O 1
ATOM 738 N N . PRO A 1 98 ? 2.637 12.079 -6.327 1.00 97.06 98 PRO A N 1
ATOM 739 C CA . PRO A 1 98 ? 4.078 12.234 -6.128 1.00 97.06 98 PRO A CA 1
ATOM 740 C C . PRO A 1 98 ? 4.833 10.902 -6.220 1.00 97.06 98 PRO A C 1
ATOM 742 O O . PRO A 1 98 ? 5.767 10.793 -7.017 1.00 97.06 98 PRO A O 1
ATOM 745 N N . LEU A 1 99 ? 4.381 9.875 -5.493 1.00 97.75 99 LEU A N 1
ATOM 746 C CA . LEU A 1 99 ? 4.963 8.539 -5.570 1.00 97.75 99 LEU A CA 1
ATOM 747 C C . LEU A 1 99 ? 4.800 7.918 -6.961 1.00 97.75 99 LEU A C 1
ATOM 749 O O . LEU A 1 99 ? 5.767 7.387 -7.496 1.00 97.75 99 LEU A O 1
ATOM 753 N N . CYS A 1 100 ? 3.618 8.001 -7.581 1.00 98.25 100 CYS A N 1
ATOM 754 C CA . CYS A 1 100 ? 3.402 7.405 -8.901 1.00 98.25 100 CYS A CA 1
ATOM 755 C C . CYS A 1 100 ? 4.361 7.983 -9.947 1.00 98.25 100 CYS A C 1
ATOM 757 O O . CYS A 1 100 ? 4.902 7.241 -10.761 1.00 98.25 100 CYS A O 1
ATOM 759 N N . ARG A 1 101 ? 4.623 9.297 -9.906 1.00 97.75 101 ARG A N 1
ATOM 760 C CA . ARG A 1 101 ? 5.609 9.939 -10.790 1.00 97.75 101 ARG A CA 1
ATOM 761 C C . ARG A 1 101 ? 7.027 9.439 -10.525 1.00 97.75 101 ARG A C 1
ATOM 763 O O . ARG A 1 101 ? 7.751 9.174 -11.479 1.00 97.75 101 ARG A O 1
ATOM 770 N N . MET A 1 102 ? 7.408 9.300 -9.255 1.00 98.50 102 MET A N 1
ATOM 771 C CA . MET A 1 102 ? 8.712 8.756 -8.867 1.00 98.50 102 MET A CA 1
ATOM 772 C C . MET A 1 102 ? 8.888 7.319 -9.374 1.00 98.50 102 MET A C 1
ATOM 774 O O . MET A 1 102 ? 9.861 7.029 -10.067 1.00 98.50 102 MET A O 1
ATOM 778 N N . LEU A 1 103 ? 7.928 6.433 -9.090 1.00 98.56 103 LEU A N 1
ATOM 779 C CA . LEU A 1 103 ? 7.992 5.032 -9.510 1.00 98.56 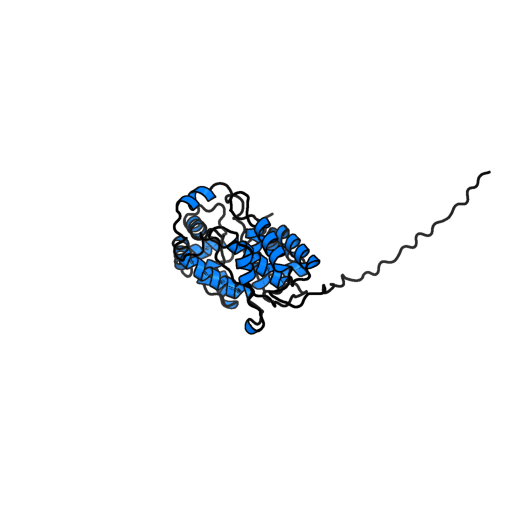103 LEU A CA 1
ATOM 780 C C . LEU A 1 103 ? 7.923 4.885 -11.032 1.00 98.56 103 LEU A C 1
ATOM 782 O O . LEU A 1 103 ? 8.630 4.051 -11.586 1.00 98.56 103 LEU A O 1
ATOM 786 N N . TYR A 1 104 ? 7.141 5.715 -11.729 1.00 97.25 104 TYR A N 1
ATOM 787 C CA . TYR A 1 104 ? 7.142 5.731 -13.192 1.00 97.25 104 TYR A CA 1
ATOM 788 C C . TYR A 1 104 ? 8.522 6.098 -13.758 1.00 97.25 104 TYR A C 1
ATOM 790 O O . TYR A 1 104 ? 8.972 5.462 -14.706 1.00 97.25 104 TYR A O 1
ATOM 798 N N . GLY A 1 105 ? 9.224 7.070 -13.160 1.00 97.56 105 GLY A N 1
ATOM 799 C CA . GLY A 1 105 ? 10.600 7.410 -13.543 1.00 97.56 105 GLY A CA 1
ATOM 800 C C . GLY A 1 105 ? 11.566 6.235 -13.360 1.00 97.56 105 GLY A C 1
ATOM 801 O O . GLY A 1 105 ? 12.283 5.874 -14.290 1.00 97.56 105 GLY A O 1
ATOM 802 N N . ILE A 1 106 ? 11.515 5.565 -12.203 1.00 97.75 106 ILE A N 1
ATOM 803 C CA . ILE A 1 106 ? 12.329 4.365 -11.942 1.00 97.75 106 ILE A CA 1
ATOM 804 C C . ILE A 1 106 ? 11.994 3.252 -12.944 1.00 97.75 106 ILE A C 1
ATOM 806 O O . ILE A 1 106 ? 12.902 2.634 -13.497 1.00 97.75 106 ILE A O 1
ATOM 810 N N . HIS A 1 107 ? 10.710 2.990 -13.201 1.00 95.38 107 HIS A N 1
ATOM 811 C CA . HIS A 1 107 ? 10.255 2.007 -14.188 1.00 95.38 107 HIS A CA 1
ATOM 812 C C . HIS A 1 107 ? 10.802 2.320 -15.586 1.00 95.38 107 HIS A C 1
ATOM 814 O O . HIS A 1 107 ? 11.376 1.445 -16.236 1.00 95.38 107 HIS A O 1
ATOM 820 N N . HIS A 1 108 ? 10.664 3.574 -16.021 1.00 94.81 108 HIS A N 1
ATOM 821 C CA . HIS A 1 108 ? 11.121 4.049 -17.321 1.00 94.81 108 HIS A CA 1
ATOM 822 C C . HIS A 1 108 ? 12.632 3.856 -17.506 1.00 94.81 108 HIS A C 1
ATOM 824 O O . HIS A 1 108 ? 13.055 3.358 -18.548 1.00 94.81 108 HIS A O 1
ATOM 830 N N . ASP A 1 109 ? 13.433 4.195 -16.493 1.00 94.94 109 ASP A N 1
ATOM 831 C CA . ASP A 1 109 ? 14.896 4.181 -16.595 1.00 94.94 109 ASP A CA 1
ATOM 832 C C . ASP A 1 109 ? 15.507 2.789 -16.356 1.00 94.94 109 ASP A C 1
ATOM 834 O O . ASP A 1 109 ? 16.537 2.444 -16.938 1.00 94.94 109 ASP A O 1
ATOM 838 N N . SER A 1 110 ? 14.887 1.966 -15.504 1.00 94.06 110 SER A N 1
ATOM 839 C CA . SER A 1 110 ? 15.404 0.635 -15.142 1.00 94.06 110 SER A CA 1
ATOM 840 C C . SER A 1 110 ? 14.850 -0.508 -15.996 1.00 94.06 110 SER A C 1
ATOM 842 O O . SER A 1 110 ? 15.453 -1.589 -16.031 1.00 94.06 110 SER A O 1
ATOM 844 N N . HIS A 1 111 ? 13.710 -0.283 -16.661 1.00 93.31 111 HIS A N 1
ATOM 845 C CA . HIS A 1 111 ? 12.931 -1.286 -17.393 1.00 93.31 111 HIS A CA 1
ATOM 846 C C . HIS A 1 111 ? 12.439 -2.470 -16.534 1.00 93.31 111 HIS A C 1
ATOM 848 O O . HIS A 1 111 ? 12.116 -3.543 -17.060 1.00 93.31 111 HIS A O 1
ATOM 854 N N . ILE A 1 112 ? 12.388 -2.296 -15.210 1.00 94.81 112 ILE A N 1
ATOM 855 C CA . ILE A 1 112 ? 11.762 -3.238 -14.274 1.00 94.81 112 ILE A CA 1
ATOM 856 C C . ILE A 1 112 ? 10.248 -3.127 -14.377 1.00 94.81 112 ILE A C 1
ATOM 858 O O . ILE A 1 112 ? 9.730 -2.029 -14.526 1.00 94.81 112 ILE A O 1
ATOM 862 N N . GLY A 1 113 ? 9.527 -4.244 -14.270 1.00 95.88 113 GLY A N 1
ATOM 863 C CA . GLY A 1 113 ? 8.067 -4.235 -14.363 1.00 95.88 113 GLY A CA 1
ATOM 864 C C . GLY A 1 113 ? 7.406 -3.308 -13.340 1.00 95.88 113 GLY A C 1
ATOM 865 O O . GLY A 1 113 ? 7.782 -3.309 -12.167 1.00 95.88 113 GLY A O 1
ATOM 866 N N . ALA A 1 114 ? 6.416 -2.531 -13.777 1.00 97.12 114 ALA A N 1
ATOM 867 C CA . ALA A 1 114 ? 5.737 -1.549 -12.931 1.00 97.12 114 ALA A CA 1
ATOM 868 C C . ALA A 1 114 ? 5.040 -2.218 -11.736 1.00 97.12 114 ALA A C 1
ATOM 870 O O . ALA A 1 114 ? 5.166 -1.751 -10.606 1.00 97.12 114 ALA A O 1
ATOM 871 N N . ALA A 1 115 ? 4.381 -3.357 -11.963 1.00 97.62 115 ALA A N 1
ATOM 872 C CA . ALA A 1 115 ? 3.716 -4.125 -10.915 1.00 97.62 115 ALA A CA 1
ATOM 873 C C . ALA A 1 115 ? 4.699 -4.629 -9.844 1.00 97.62 115 ALA A C 1
ATOM 875 O O . ALA A 1 115 ? 4.408 -4.585 -8.648 1.00 97.62 115 ALA A O 1
ATOM 876 N N . ASP A 1 116 ? 5.877 -5.105 -10.260 1.00 98.19 116 ASP A N 1
ATOM 877 C CA . ASP A 1 116 ? 6.915 -5.558 -9.329 1.00 98.19 116 ASP A CA 1
ATOM 878 C C . ASP A 1 116 ? 7.511 -4.371 -8.561 1.00 98.19 116 ASP A C 1
ATOM 880 O O . ASP A 1 116 ? 7.682 -4.459 -7.348 1.00 98.19 116 ASP A O 1
ATOM 884 N N . LEU A 1 117 ? 7.732 -3.233 -9.223 1.00 98.50 117 LEU A N 1
ATOM 885 C CA . LEU A 1 117 ? 8.240 -2.019 -8.586 1.00 98.50 117 LEU A CA 1
ATOM 886 C C . LEU A 1 117 ? 7.282 -1.449 -7.523 1.00 98.50 117 LEU A C 1
ATOM 888 O O . LEU A 1 117 ? 7.742 -1.067 -6.450 1.00 98.50 117 LEU A O 1
ATOM 892 N N . ILE A 1 118 ? 5.967 -1.426 -7.777 1.00 98.62 118 ILE A N 1
ATOM 893 C CA . ILE A 1 118 ? 4.952 -1.000 -6.789 1.00 98.62 118 ILE A CA 1
ATOM 894 C C . ILE A 1 118 ? 5.055 -1.836 -5.515 1.00 98.62 118 ILE A C 1
ATOM 896 O O . ILE A 1 118 ? 5.069 -1.304 -4.406 1.00 98.62 118 ILE A O 1
ATOM 900 N N . ASN A 1 119 ? 5.135 -3.156 -5.675 1.00 98.50 119 ASN A N 1
ATOM 901 C CA . ASN A 1 119 ? 5.163 -4.074 -4.544 1.00 98.50 119 ASN A CA 1
ATOM 902 C C . ASN A 1 119 ? 6.520 -4.058 -3.830 1.00 98.50 119 ASN A C 1
ATOM 904 O O . ASN A 1 119 ? 6.553 -4.182 -2.610 1.00 98.50 119 ASN A O 1
ATOM 908 N N . PHE A 1 120 ? 7.622 -3.825 -4.552 1.00 98.69 120 PHE A N 1
ATOM 909 C CA . PHE A 1 120 ? 8.924 -3.590 -3.929 1.00 98.69 120 PHE A CA 1
ATOM 910 C C . PHE A 1 120 ? 8.910 -2.319 -3.079 1.00 98.69 120 PHE A C 1
ATOM 912 O O . PHE A 1 120 ? 9.300 -2.357 -1.916 1.00 98.69 120 PHE A O 1
ATOM 919 N N . ALA A 1 121 ? 8.386 -1.215 -3.622 1.00 98.62 121 ALA A N 1
ATOM 920 C CA . ALA A 1 121 ? 8.245 0.040 -2.893 1.00 98.62 121 ALA A CA 1
ATOM 921 C C . ALA A 1 121 ? 7.402 -0.122 -1.626 1.00 98.62 121 ALA A C 1
ATOM 923 O O . ALA A 1 121 ? 7.793 0.374 -0.574 1.00 98.62 121 ALA A O 1
ATOM 924 N N . ALA A 1 122 ? 6.306 -0.878 -1.687 1.00 97.25 122 ALA A N 1
ATOM 925 C CA . ALA A 1 122 ? 5.517 -1.187 -0.503 1.00 97.25 122 ALA A CA 1
ATOM 926 C C . ALA A 1 122 ? 6.309 -1.990 0.541 1.00 97.25 122 ALA A C 1
ATOM 928 O O . ALA A 1 122 ? 6.259 -1.651 1.721 1.00 97.25 122 ALA A O 1
ATOM 929 N N . SER A 1 123 ? 7.062 -3.020 0.141 1.00 96.56 123 SER A N 1
ATOM 930 C CA . SER A 1 123 ? 7.898 -3.795 1.068 1.00 96.56 123 SER A CA 1
ATOM 931 C C . SER A 1 123 ? 8.999 -2.950 1.717 1.00 96.56 123 SER A C 1
ATOM 933 O O . SER A 1 123 ? 9.200 -3.048 2.928 1.00 96.56 123 SER A O 1
ATOM 935 N N . ILE A 1 124 ? 9.675 -2.088 0.945 1.00 97.00 124 ILE A N 1
ATOM 936 C CA . ILE A 1 124 ? 10.678 -1.157 1.481 1.00 97.00 124 ILE A CA 1
ATOM 937 C C . ILE A 1 124 ? 10.021 -0.147 2.426 1.00 97.00 124 ILE A C 1
ATOM 939 O O . ILE A 1 124 ? 10.525 0.048 3.524 1.00 97.00 124 ILE A O 1
ATOM 943 N N . ALA A 1 125 ? 8.880 0.445 2.063 1.00 94.44 125 ALA A N 1
ATOM 944 C CA . ALA A 1 125 ? 8.175 1.400 2.919 1.00 94.44 125 ALA A CA 1
ATOM 945 C C . ALA A 1 125 ? 7.732 0.772 4.246 1.00 94.44 125 ALA A C 1
ATOM 947 O O . ALA A 1 125 ? 7.985 1.345 5.301 1.00 94.44 125 ALA A O 1
ATOM 948 N N . ASN A 1 126 ? 7.154 -0.435 4.205 1.00 91.44 126 ASN A N 1
ATOM 949 C CA . ASN A 1 126 ? 6.789 -1.175 5.413 1.00 91.44 126 ASN A CA 1
ATOM 950 C C . ASN A 1 126 ? 7.999 -1.397 6.323 1.00 91.44 126 ASN A C 1
ATOM 952 O O . ASN A 1 126 ? 7.896 -1.182 7.521 1.00 91.44 126 ASN A O 1
ATOM 956 N N . LYS A 1 127 ? 9.160 -1.767 5.775 1.00 90.00 127 LYS A N 1
ATOM 957 C CA . LYS A 1 127 ? 10.354 -2.004 6.594 1.00 90.00 127 LYS A CA 1
ATOM 958 C C . LYS A 1 127 ? 11.064 -0.719 7.051 1.00 90.00 127 LYS A C 1
ATOM 960 O O . LYS A 1 127 ? 11.691 -0.736 8.107 1.00 90.00 127 LYS A O 1
ATOM 965 N N . ALA A 1 128 ? 10.980 0.366 6.279 1.00 88.50 128 ALA A N 1
ATOM 966 C CA . ALA A 1 128 ? 11.584 1.664 6.602 1.00 88.50 128 ALA A CA 1
ATOM 967 C C . ALA A 1 128 ? 10.885 2.380 7.756 1.00 88.50 128 ALA A C 1
ATOM 969 O O . ALA A 1 128 ? 11.494 3.190 8.449 1.00 88.50 128 ALA A O 1
ATOM 970 N N . CYS A 1 129 ? 9.603 2.093 7.930 1.00 84.19 129 CYS A N 1
ATOM 971 C CA . CYS A 1 129 ? 8.763 2.738 8.909 1.00 84.19 129 CYS A CA 1
ATOM 972 C C . CYS A 1 129 ? 8.856 2.089 10.292 1.00 84.19 129 CYS A C 1
ATOM 974 O O . CYS A 1 129 ? 8.848 0.858 10.386 1.00 84.19 129 CYS A O 1
ATOM 976 N N . PRO A 1 130 ? 8.876 2.885 11.380 1.00 79.94 130 PRO A N 1
ATOM 977 C CA . PRO A 1 130 ? 8.802 2.355 12.736 1.00 79.94 130 PRO A CA 1
ATOM 978 C C . PRO A 1 130 ? 7.619 1.403 12.900 1.00 79.94 130 PRO A C 1
ATOM 980 O O . PRO A 1 130 ? 6.518 1.701 12.451 1.00 79.94 130 PRO A O 1
ATOM 983 N N . TYR A 1 131 ? 7.865 0.257 13.538 1.00 79.00 131 TYR A N 1
ATOM 984 C CA . TYR A 1 131 ? 6.873 -0.803 13.787 1.00 79.00 131 TYR A CA 1
ATOM 985 C C . TYR A 1 131 ? 6.247 -1.448 12.545 1.00 79.00 131 TYR A C 1
ATOM 987 O O . TYR A 1 131 ? 5.439 -2.365 12.686 1.00 79.00 131 TYR A O 1
ATOM 995 N N . GLY A 1 132 ? 6.641 -1.032 11.343 1.00 83.50 132 GLY A N 1
ATOM 996 C CA . GLY A 1 132 ? 6.160 -1.637 10.120 1.00 83.50 132 GLY A CA 1
ATOM 997 C C . GLY A 1 132 ? 6.695 -3.072 9.976 1.00 83.50 132 GLY A C 1
ATOM 998 O O . GLY A 1 132 ? 7.894 -3.332 10.162 1.00 83.50 132 GLY A O 1
ATOM 999 N N . PRO A 1 133 ? 5.822 -4.049 9.685 1.00 85.31 133 PRO A N 1
ATOM 1000 C CA . PRO A 1 133 ? 6.219 -5.443 9.625 1.00 85.31 133 PRO A CA 1
ATOM 1001 C C . PRO A 1 133 ? 6.973 -5.744 8.331 1.00 85.31 133 PRO A C 1
ATOM 1003 O O . PRO A 1 133 ? 6.817 -5.087 7.302 1.00 85.31 133 PRO A O 1
ATOM 1006 N N . PHE A 1 134 ? 7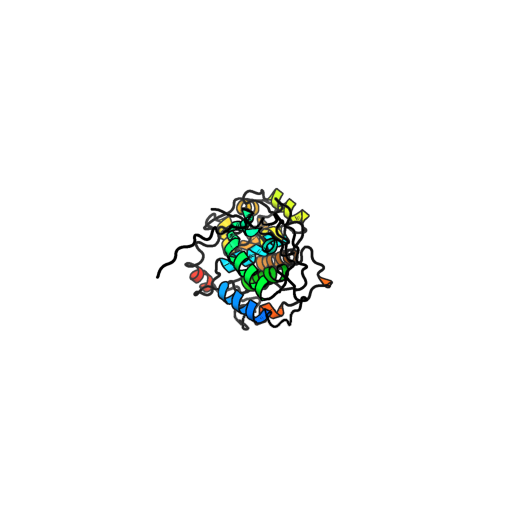.771 -6.809 8.352 1.00 89.69 134 PHE A N 1
ATOM 1007 C CA . PHE A 1 134 ? 8.402 -7.305 7.136 1.00 89.69 134 PHE A CA 1
ATOM 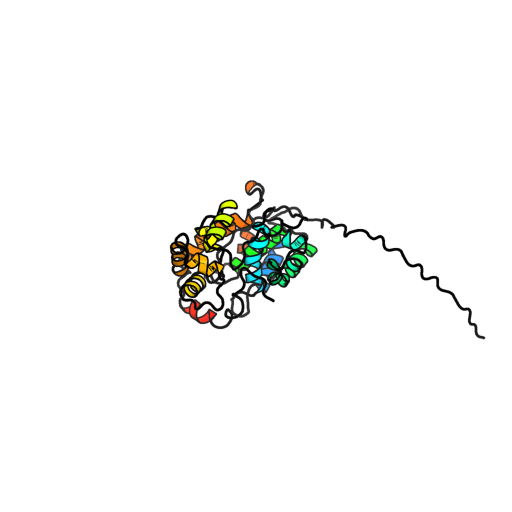1008 C C . PHE A 1 134 ? 7.350 -7.876 6.174 1.00 89.69 134 PHE A C 1
ATOM 1010 O O . PHE A 1 134 ? 6.676 -8.855 6.500 1.00 89.69 134 PHE A O 1
ATOM 1017 N N . ILE A 1 135 ? 7.252 -7.297 4.975 1.00 91.25 135 ILE A N 1
ATOM 1018 C CA . ILE A 1 135 ? 6.395 -7.794 3.894 1.00 91.25 135 ILE A CA 1
ATOM 1019 C C . ILE A 1 135 ? 7.266 -8.470 2.827 1.00 91.25 135 ILE A C 1
ATOM 1021 O O . ILE A 1 135 ? 8.066 -7.779 2.186 1.00 91.25 135 ILE A O 1
ATOM 1025 N N . PRO A 1 136 ? 7.114 -9.792 2.603 1.00 90.50 136 PRO A N 1
ATOM 1026 C CA . PRO A 1 136 ? 7.861 -10.517 1.581 1.00 90.50 136 PRO A CA 1
ATOM 1027 C C . PRO A 1 136 ? 7.712 -9.897 0.194 1.00 90.50 136 PRO A C 1
ATOM 1029 O O . PRO A 1 136 ? 6.645 -9.399 -0.171 1.00 90.50 136 PRO A O 1
ATOM 1032 N N . PHE A 1 137 ? 8.781 -9.971 -0.593 1.00 95.88 137 PHE A N 1
ATOM 1033 C CA . PHE A 1 137 ? 8.817 -9.413 -1.936 1.00 95.88 137 PHE A CA 1
ATOM 1034 C C . PHE A 1 137 ? 8.981 -10.521 -2.970 1.00 95.88 137 PHE A C 1
ATOM 1036 O O . PHE A 1 137 ? 9.940 -11.288 -2.943 1.00 95.88 137 PHE A O 1
ATOM 1043 N N . TYR A 1 138 ? 8.044 -10.569 -3.913 1.00 95.25 138 TYR A N 1
ATOM 1044 C CA . TYR A 1 138 ? 8.058 -11.506 -5.029 1.00 95.25 138 TYR A CA 1
ATOM 1045 C C . TYR A 1 138 ? 8.174 -10.751 -6.345 1.00 95.25 138 TYR A C 1
ATOM 1047 O O . TYR A 1 138 ? 7.592 -9.676 -6.478 1.00 95.25 138 TYR A O 1
ATOM 1055 N N . VAL A 1 139 ? 8.855 -11.334 -7.325 1.00 96.38 139 VAL A N 1
ATOM 1056 C CA . VAL A 1 139 ? 9.037 -10.779 -8.675 1.00 96.38 139 VAL A CA 1
ATOM 1057 C C . VAL A 1 139 ? 8.433 -11.726 -9.708 1.00 96.38 139 VAL A C 1
ATOM 1059 O O . VAL A 1 139 ? 8.431 -12.943 -9.516 1.00 96.38 139 VAL A O 1
ATOM 1062 N N . GLY A 1 140 ? 7.914 -11.180 -10.810 1.00 94.81 140 GLY A N 1
ATOM 1063 C CA . GLY A 1 140 ? 7.311 -11.964 -11.893 1.00 94.81 140 GLY A CA 1
ATOM 1064 C C . GLY A 1 140 ? 5.883 -11.562 -12.246 1.00 94.81 140 GLY A C 1
ATOM 1065 O O . GLY A 1 140 ? 5.223 -12.273 -13.003 1.00 94.81 140 GLY A O 1
ATOM 1066 N N . ARG A 1 141 ? 5.378 -10.438 -11.720 1.00 96.00 141 ARG A N 1
ATOM 1067 C CA . ARG A 1 141 ? 4.037 -9.949 -12.073 1.00 96.00 141 ARG A CA 1
ATOM 1068 C C . ARG A 1 141 ? 3.996 -9.522 -13.523 1.00 96.00 141 ARG A C 1
ATOM 1070 O O . ARG A 1 141 ? 4.941 -8.909 -14.008 1.00 96.00 141 ARG A O 1
ATOM 1077 N N . ARG A 1 142 ? 2.891 -9.778 -14.216 1.00 93.19 142 ARG A N 1
ATOM 1078 C CA . ARG A 1 142 ? 2.712 -9.316 -15.595 1.00 93.19 142 ARG A CA 1
ATOM 1079 C C . ARG A 1 142 ? 2.105 -7.919 -15.607 1.00 93.19 142 ARG A C 1
ATOM 1081 O O . ARG A 1 142 ? 0.987 -7.749 -15.136 1.00 93.19 142 ARG A O 1
ATOM 1088 N N . ASP A 1 143 ? 2.807 -6.976 -16.223 1.00 95.25 143 ASP A N 1
ATOM 1089 C CA . ASP A 1 143 ? 2.289 -5.621 -16.394 1.00 95.25 143 ASP A CA 1
ATOM 1090 C C . ASP A 1 143 ? 1.102 -5.595 -17.363 1.00 95.25 143 ASP A C 1
ATOM 1092 O O . ASP A 1 143 ? 1.061 -6.347 -18.349 1.00 95.25 143 ASP A O 1
ATOM 1096 N N . ARG A 1 144 ? 0.141 -4.709 -17.097 1.00 92.69 144 ARG A N 1
ATOM 1097 C CA . ARG A 1 144 ? -0.982 -4.445 -17.992 1.00 92.69 144 ARG A CA 1
ATOM 1098 C C . ARG A 1 144 ? -1.085 -2.980 -18.368 1.00 92.69 144 ARG A C 1
ATOM 1100 O O . ARG A 1 144 ? -1.056 -2.074 -17.551 1.00 92.69 144 ARG A O 1
ATOM 1107 N N . GLN A 1 145 ? -1.314 -2.800 -19.659 1.00 89.94 145 GLN A N 1
ATOM 1108 C CA . GLN A 1 145 ? -1.489 -1.525 -20.339 1.00 89.94 145 GLN A CA 1
ATOM 1109 C C . GLN A 1 145 ? -2.970 -1.095 -20.383 1.00 89.94 145 GLN A C 1
ATOM 1111 O O . GLN A 1 145 ? -3.362 -0.233 -21.161 1.00 89.94 145 GLN A O 1
ATOM 1116 N N . TYR A 1 146 ? -3.831 -1.706 -19.569 1.00 92.62 146 TYR A N 1
ATOM 1117 C CA . TYR A 1 146 ? -5.253 -1.376 -19.515 1.00 92.62 146 TYR A CA 1
ATOM 1118 C C . TYR A 1 146 ? -5.623 -0.999 -18.098 1.00 92.62 146 TYR A C 1
ATOM 1120 O O . TYR A 1 146 ? -5.310 -1.742 -17.173 1.00 92.62 146 TYR A O 1
ATOM 1128 N N . ALA A 1 147 ? -6.305 0.132 -17.966 1.00 94.94 147 ALA A N 1
ATOM 1129 C CA . ALA A 1 147 ? -6.692 0.650 -16.672 1.00 94.94 147 ALA A CA 1
ATOM 1130 C C . ALA A 1 147 ? -7.656 -0.307 -15.965 1.00 94.94 147 ALA A C 1
ATOM 1132 O O . ALA A 1 147 ? -8.532 -0.902 -16.609 1.00 94.94 147 ALA A O 1
ATOM 1133 N N . ALA A 1 148 ? -7.544 -0.405 -14.643 1.00 95.25 148 ALA A N 1
ATOM 1134 C CA . ALA A 1 148 ? -8.456 -1.219 -13.849 1.00 95.25 148 ALA A CA 1
ATOM 1135 C C . ALA A 1 148 ? -9.921 -0.752 -14.017 1.00 95.25 148 ALA A C 1
ATOM 1137 O O . ALA A 1 148 ? -10.168 0.428 -14.279 1.00 95.25 148 ALA A O 1
ATOM 1138 N N . PRO A 1 149 ? -10.941 -1.613 -13.854 1.00 94.69 149 PRO A N 1
ATOM 1139 C CA . PRO A 1 149 ? -12.331 -1.167 -13.902 1.00 94.69 149 PRO A CA 1
ATOM 1140 C C . PRO A 1 149 ? -12.637 -0.108 -12.829 1.00 94.69 149 PRO A C 1
ATOM 1142 O O . PRO A 1 149 ? -12.203 -0.219 -11.683 1.00 94.69 149 PRO A O 1
ATOM 1145 N N . LEU A 1 150 ? -13.433 0.901 -13.192 1.00 92.94 150 LEU A N 1
ATOM 1146 C CA . LEU A 1 150 ? -13.859 1.962 -12.272 1.00 92.94 150 LEU A CA 1
ATOM 1147 C C . LEU A 1 150 ? -14.735 1.417 -11.131 1.00 92.94 150 LEU A C 1
ATOM 1149 O O . LEU A 1 150 ? -15.426 0.408 -11.286 1.00 92.94 150 LEU A O 1
ATOM 1153 N N . ASN A 1 151 ? -14.783 2.156 -10.016 1.00 90.31 151 ASN A N 1
ATOM 1154 C CA . ASN A 1 151 ? -15.657 1.891 -8.861 1.00 90.31 151 ASN A CA 1
ATOM 1155 C C . ASN A 1 151 ? -15.425 0.527 -8.179 1.00 90.31 151 ASN A C 1
ATOM 1157 O O . ASN A 1 151 ? -16.362 -0.092 -7.676 1.00 90.31 151 ASN A O 1
ATOM 1161 N N . GLN A 1 152 ? -14.180 0.048 -8.171 1.00 90.44 152 GLN A N 1
ATOM 1162 C CA . GLN A 1 152 ? -13.785 -1.223 -7.545 1.00 90.44 152 GLN A CA 1
ATOM 1163 C C . GLN A 1 152 ? -13.163 -1.064 -6.149 1.00 90.44 152 GLN A C 1
ATOM 1165 O O . GLN A 1 152 ? -12.878 -2.066 -5.490 1.00 90.44 152 GLN A O 1
ATOM 1170 N N . LEU A 1 153 ? -12.965 0.177 -5.696 1.00 90.50 153 LEU A N 1
ATOM 1171 C CA . LEU A 1 153 ? -12.439 0.509 -4.374 1.00 90.50 153 LEU A CA 1
ATOM 1172 C C . LEU A 1 153 ? -13.569 1.009 -3.456 1.00 90.50 153 LEU A C 1
ATOM 1174 O O . LEU A 1 153 ? -14.449 1.740 -3.920 1.00 90.50 153 LEU A O 1
ATOM 1178 N N . PRO A 1 154 ? -13.575 0.634 -2.164 1.00 89.69 154 PRO A N 1
ATOM 1179 C CA . PRO A 1 154 ? -14.530 1.175 -1.198 1.00 89.69 154 PRO A CA 1
ATOM 1180 C C . PRO A 1 154 ? -14.330 2.688 -0.979 1.00 89.69 154 PRO A C 1
ATOM 1182 O O . PRO A 1 154 ? -13.229 3.218 -1.126 1.00 89.69 154 PRO A O 1
ATOM 1185 N N . SER A 1 155 ? -15.411 3.390 -0.615 1.00 87.50 155 SER A N 1
ATOM 1186 C CA . SER A 1 155 ? -15.419 4.816 -0.241 1.00 87.50 155 SER A CA 1
ATOM 1187 C C . SER A 1 155 ? -15.294 5.048 1.283 1.00 87.50 155 SER A C 1
ATOM 1189 O O . SER A 1 155 ? -15.495 4.128 2.077 1.00 87.50 155 SER A O 1
ATOM 1191 N N . ALA A 1 156 ? -15.036 6.302 1.695 1.00 85.38 156 ALA A N 1
ATOM 1192 C CA . ALA A 1 156 ? -14.707 6.690 3.084 1.00 85.38 156 ALA A CA 1
ATOM 1193 C C . ALA A 1 156 ? -15.871 6.507 4.018 1.00 85.38 156 ALA A C 1
ATOM 1195 O O . ALA A 1 156 ? -15.762 6.632 5.227 1.00 85.38 156 ALA A O 1
ATOM 1196 N N . THR A 1 157 ? -17.028 6.392 3.399 1.00 87.88 157 THR A N 1
ATOM 1197 C CA . THR A 1 157 ? -18.337 6.380 3.996 1.00 87.88 157 THR A CA 1
ATOM 1198 C C . THR A 1 157 ? -18.975 5.013 3.826 1.00 87.88 157 THR A C 1
ATOM 1200 O O . THR A 1 157 ? -20.114 4.837 4.252 1.00 87.88 157 THR A O 1
ATOM 1203 N N . THR A 1 158 ? -18.257 4.046 3.233 1.00 88.56 158 THR A N 1
ATOM 1204 C CA . THR A 1 158 ? -18.728 2.669 3.101 1.00 88.56 158 THR A CA 1
ATOM 1205 C C . THR A 1 158 ? -19.089 2.137 4.482 1.00 88.56 158 THR A C 1
ATOM 1207 O O . THR A 1 158 ? -18.382 2.359 5.469 1.00 88.56 158 THR A O 1
ATOM 1210 N N . SER A 1 159 ? -20.243 1.479 4.571 1.00 96.19 159 SER A N 1
ATOM 1211 C CA . SER A 1 159 ? -20.674 0.849 5.814 1.00 96.19 159 SER A CA 1
ATOM 1212 C C . SER A 1 159 ? -19.773 -0.347 6.135 1.00 96.19 159 SER A C 1
ATOM 1214 O O . SER A 1 159 ? -19.252 -0.994 5.224 1.00 96.19 159 SER A O 1
ATOM 1216 N N . ALA A 1 160 ? -19.634 -0.698 7.415 1.00 95.94 160 ALA A N 1
ATOM 1217 C CA . ALA A 1 160 ? -18.874 -1.884 7.816 1.00 95.94 160 ALA A CA 1
ATOM 1218 C C . ALA A 1 160 ? -19.397 -3.156 7.129 1.00 95.94 160 ALA A C 1
ATOM 1220 O O . ALA A 1 160 ? -18.622 -3.938 6.582 1.00 95.94 160 ALA A O 1
ATOM 1221 N N . LYS A 1 161 ? -20.726 -3.315 7.056 1.00 97.75 161 LYS A N 1
ATOM 1222 C CA . LYS A 1 161 ? -21.379 -4.420 6.343 1.00 97.75 161 LYS A CA 1
ATOM 1223 C C . LYS A 1 161 ? -20.967 -4.490 4.870 1.00 97.75 161 LYS A C 1
ATOM 1225 O O . LYS A 1 161 ? -20.702 -5.578 4.359 1.00 97.75 161 LYS A O 1
ATOM 1230 N N . ASP A 1 162 ? -20.937 -3.358 4.174 1.00 96.06 162 ASP A N 1
ATOM 1231 C CA . ASP A 1 162 ? -20.565 -3.335 2.760 1.00 96.06 162 ASP A CA 1
ATOM 1232 C C . ASP A 1 162 ? -19.067 -3.582 2.569 1.00 96.06 162 ASP A C 1
ATOM 1234 O O . ASP A 1 162 ? -18.708 -4.343 1.672 1.00 96.06 162 ASP A O 1
ATOM 1238 N N . MET A 1 163 ? -18.207 -3.042 3.439 1.00 95.44 163 MET A N 1
ATOM 1239 C CA . MET A 1 163 ? -16.770 -3.347 3.452 1.00 95.44 163 MET A CA 1
ATOM 1240 C C . MET A 1 163 ? -16.512 -4.839 3.652 1.00 95.44 163 MET A C 1
ATOM 1242 O O . MET A 1 163 ? -15.810 -5.438 2.839 1.00 95.44 163 MET A O 1
ATOM 1246 N N . LEU A 1 164 ? -17.155 -5.462 4.643 1.00 96.50 164 LEU A N 1
ATOM 1247 C CA . LEU A 1 164 ? -17.091 -6.907 4.875 1.00 96.50 164 LEU A CA 1
ATOM 1248 C C . LEU A 1 164 ? -17.492 -7.692 3.621 1.00 96.50 164 LEU A C 1
ATOM 1250 O O . LEU A 1 164 ? -16.782 -8.603 3.204 1.00 96.50 164 LEU A O 1
ATOM 1254 N N . ASN A 1 165 ? -18.588 -7.304 2.965 1.00 97.31 165 ASN A N 1
ATOM 1255 C CA . ASN A 1 165 ? -19.037 -7.960 1.738 1.00 97.31 165 ASN A CA 1
ATOM 1256 C C . ASN A 1 165 ? -18.064 -7.755 0.563 1.00 97.31 165 ASN A C 1
ATOM 1258 O O . ASN A 1 165 ? -17.859 -8.675 -0.229 1.00 97.31 165 ASN A O 1
ATOM 1262 N N . ILE A 1 166 ? -17.501 -6.554 0.407 1.00 93.81 166 ILE A N 1
ATOM 1263 C CA . ILE A 1 166 ? -16.543 -6.216 -0.655 1.00 93.81 166 ILE A CA 1
ATOM 1264 C C . ILE A 1 166 ? -15.254 -7.031 -0.488 1.00 93.81 166 ILE A C 1
ATOM 1266 O O . ILE A 1 166 ? -14.812 -7.671 -1.444 1.00 93.81 166 ILE A O 1
ATOM 1270 N N . PHE A 1 167 ? -14.699 -7.067 0.723 1.00 95.06 167 PHE A N 1
ATOM 1271 C CA . PHE A 1 167 ? -13.475 -7.801 1.046 1.00 95.06 167 PHE A CA 1
ATOM 1272 C C . PHE A 1 167 ? -13.677 -9.316 0.954 1.00 95.06 167 PHE A C 1
ATOM 1274 O O . PHE A 1 167 ? -12.886 -9.997 0.296 1.00 95.06 167 PHE A O 1
ATOM 1281 N N . ALA A 1 168 ? -14.791 -9.838 1.478 1.00 96.88 168 ALA A N 1
ATOM 1282 C CA . ALA A 1 168 ? -15.113 -11.262 1.397 1.00 96.88 168 ALA A CA 1
ATOM 1283 C C . ALA A 1 168 ? -15.204 -11.759 -0.055 1.00 96.88 168 ALA A C 1
ATOM 1285 O O . ALA A 1 168 ? -14.671 -12.821 -0.378 1.00 96.88 168 ALA A O 1
ATOM 1286 N N . ARG A 1 169 ? -15.797 -10.974 -0.972 1.00 96.00 169 ARG A N 1
ATOM 1287 C CA . ARG A 1 169 ? -15.839 -11.315 -2.411 1.00 96.00 169 ARG A CA 1
ATOM 1288 C C . ARG A 1 169 ? -14.456 -11.403 -3.054 1.00 96.00 169 ARG A C 1
ATOM 1290 O O . ARG A 1 169 ? -14.309 -12.072 -4.074 1.00 96.00 169 ARG A O 1
ATOM 1297 N N . LYS A 1 170 ? -13.456 -10.732 -2.482 1.00 92.81 170 LYS A N 1
ATOM 1298 C CA . LYS A 1 170 ? -12.070 -10.753 -2.961 1.00 92.81 170 LYS A CA 1
ATOM 1299 C C . LYS A 1 170 ? -11.170 -11.710 -2.174 1.00 92.81 170 LYS A C 1
ATOM 1301 O O . LYS A 1 170 ? -9.991 -11.791 -2.509 1.00 92.81 170 LYS A O 1
ATOM 1306 N N . GLY A 1 171 ? -11.733 -12.477 -1.234 1.00 94.38 171 GLY A N 1
ATOM 1307 C CA . GLY A 1 171 ? -11.037 -13.523 -0.481 1.00 94.38 171 GLY A CA 1
ATOM 1308 C C . GLY A 1 171 ? -10.394 -13.057 0.826 1.00 94.38 171 GLY A C 1
ATOM 1309 O O . GLY A 1 171 ? -9.562 -13.780 1.369 1.00 94.38 171 GLY A O 1
ATOM 1310 N N . PHE A 1 172 ? -10.765 -11.878 1.323 1.00 94.56 172 PHE A N 1
ATOM 1311 C CA . PHE A 1 172 ? -10.251 -11.321 2.573 1.00 94.56 172 PHE A CA 1
ATOM 1312 C C . PHE A 1 172 ? -11.227 -11.566 3.728 1.00 94.56 172 PHE A C 1
ATOM 1314 O O . PHE A 1 172 ? -12.443 -11.428 3.565 1.00 94.56 172 PHE A O 1
ATOM 1321 N N . SER A 1 173 ? -10.696 -11.941 4.890 1.00 96.94 173 SER A N 1
ATOM 1322 C CA . SER A 1 173 ? -11.456 -12.112 6.127 1.00 96.94 173 SER A CA 1
ATOM 1323 C C . SER A 1 173 ? -11.716 -10.764 6.818 1.00 96.94 173 SER A C 1
ATOM 1325 O O . SER A 1 173 ? -11.129 -9.749 6.434 1.00 96.94 173 SER A O 1
ATOM 1327 N N . PRO A 1 174 ? -12.585 -10.718 7.845 1.00 96.81 174 PRO A N 1
ATOM 1328 C CA . PRO A 1 174 ? -12.736 -9.533 8.687 1.00 96.81 174 PRO A CA 1
ATOM 1329 C C . PRO A 1 174 ? -11.420 -9.090 9.342 1.00 96.81 174 PRO A C 1
ATOM 1331 O O . PRO A 1 174 ? -11.178 -7.894 9.450 1.00 96.81 174 PRO A O 1
ATOM 1334 N N . GLU A 1 175 ? -10.560 -10.033 9.734 1.00 95.62 175 GLU A N 1
ATOM 1335 C CA . GLU A 1 175 ? -9.222 -9.755 10.267 1.00 95.62 175 GLU A CA 1
ATOM 1336 C C . GLU A 1 175 ? -8.333 -9.087 9.221 1.00 95.62 175 GLU A C 1
ATOM 1338 O O . GLU A 1 175 ? -7.733 -8.061 9.521 1.00 95.62 175 GLU A O 1
ATOM 1343 N N . ASP A 1 176 ? -8.301 -9.609 7.987 1.00 92.06 176 ASP A N 1
ATOM 1344 C CA . ASP A 1 176 ? -7.538 -8.973 6.909 1.00 92.06 176 ASP A CA 1
ATOM 1345 C C . ASP A 1 176 ? -8.077 -7.564 6.615 1.00 92.06 176 ASP A C 1
ATOM 1347 O O . ASP A 1 176 ? -7.302 -6.632 6.452 1.00 92.06 176 ASP A O 1
ATOM 1351 N N . LEU A 1 177 ? -9.406 -7.400 6.541 1.00 94.44 177 LEU A N 1
ATOM 1352 C CA . LEU A 1 177 ? -10.050 -6.109 6.287 1.00 94.44 177 LEU A CA 1
ATOM 1353 C C . LEU A 1 177 ? -9.647 -5.082 7.338 1.00 94.44 177 LEU A C 1
ATOM 1355 O O . LEU A 1 177 ? -9.206 -3.997 6.979 1.00 94.44 177 LEU A O 1
ATOM 1359 N N . VAL A 1 178 ? -9.828 -5.424 8.614 1.00 93.69 178 VAL A N 1
ATOM 1360 C CA . VAL A 1 178 ? -9.516 -4.513 9.712 1.00 93.69 178 VAL A CA 1
ATOM 1361 C C . VAL A 1 178 ? -8.019 -4.232 9.720 1.00 93.69 178 VAL A C 1
ATOM 1363 O O . VAL A 1 178 ? -7.649 -3.075 9.773 1.00 93.69 178 VAL A O 1
ATOM 1366 N N . ALA A 1 179 ? -7.161 -5.244 9.561 1.00 91.81 179 ALA A N 1
ATOM 1367 C CA . ALA A 1 179 ? -5.719 -5.035 9.530 1.00 91.81 179 ALA A CA 1
ATOM 1368 C C . ALA A 1 179 ? -5.268 -4.158 8.354 1.00 91.81 179 ALA A C 1
ATOM 1370 O O . ALA A 1 179 ? -4.318 -3.413 8.516 1.00 91.81 179 ALA A O 1
ATOM 1371 N N . LEU A 1 180 ? -5.935 -4.215 7.195 1.00 89.50 180 LEU A N 1
ATOM 1372 C CA . LEU A 1 180 ? -5.602 -3.430 5.999 1.00 89.50 180 LEU A CA 1
ATOM 1373 C C . LEU A 1 180 ? -6.223 -2.022 5.973 1.00 89.50 180 LEU A C 1
ATOM 1375 O O . LEU A 1 180 ? -6.012 -1.300 5.000 1.00 89.50 180 LEU A O 1
ATOM 1379 N N . THR A 1 181 ? -6.959 -1.593 7.007 1.00 79.00 181 THR A N 1
ATOM 1380 C CA . THR A 1 181 ? -7.393 -0.183 7.136 1.00 79.00 181 THR A CA 1
ATOM 1381 C C . THR A 1 181 ? -6.289 0.730 7.675 1.00 79.00 181 THR A C 1
ATOM 1383 O O . THR A 1 181 ? -6.576 1.813 8.172 1.00 79.00 181 THR A O 1
ATOM 1386 N N . ASP A 1 182 ? -5.046 0.258 7.640 1.00 64.19 182 ASP A N 1
ATOM 1387 C CA . ASP A 1 182 ? -3.989 0.691 8.537 1.00 64.19 182 ASP A CA 1
ATOM 1388 C C . ASP A 1 182 ? -3.327 2.020 8.202 1.00 64.19 182 ASP A C 1
ATOM 1390 O O . ASP A 1 182 ? -3.075 2.340 7.040 1.00 64.19 182 ASP A O 1
ATOM 1394 N N . GLU A 1 183 ? -2.962 2.686 9.295 1.00 64.19 183 GLU A N 1
ATOM 1395 C CA . GLU A 1 183 ? -1.919 3.685 9.462 1.00 64.19 183 GLU A CA 1
ATOM 1396 C C . GLU A 1 183 ? -0.782 3.028 10.257 1.00 64.19 183 GLU A C 1
ATOM 1398 O O . GLU A 1 183 ? -1.041 2.491 11.327 1.00 64.19 183 GLU A O 1
ATOM 1403 N N . MET A 1 184 ? 0.457 3.105 9.752 1.00 58.00 184 MET A N 1
ATOM 1404 C CA . MET A 1 184 ? 1.631 2.290 10.138 1.00 58.00 184 MET A CA 1
ATOM 1405 C C . MET A 1 184 ? 2.082 2.363 11.623 1.00 58.00 184 MET A C 1
ATOM 1407 O O . MET A 1 184 ? 3.131 1.829 11.972 1.00 58.00 184 MET A O 1
ATOM 1411 N N . ASP A 1 185 ? 1.297 2.989 12.503 1.00 62.91 185 ASP A N 1
ATOM 1412 C CA . ASP A 1 185 ? 1.427 3.054 13.964 1.00 62.91 185 ASP A CA 1
ATOM 1413 C C . ASP A 1 185 ? 0.233 2.331 14.639 1.00 62.91 185 ASP A C 1
ATOM 1415 O O . ASP A 1 185 ? -0.659 2.935 15.249 1.00 62.91 185 ASP A O 1
ATOM 1419 N N . SER A 1 186 ? 0.163 1.006 14.456 1.00 66.44 186 SER A N 1
ATOM 1420 C CA . SER A 1 186 ? -1.090 0.249 14.605 1.00 66.44 186 SER A CA 1
ATOM 1421 C C . SER A 1 186 ? -1.759 0.307 15.995 1.00 66.44 186 SER A C 1
ATOM 1423 O O . SER A 1 186 ? -2.948 0.603 16.070 1.00 66.44 186 SER A O 1
ATOM 1425 N N . PRO A 1 187 ? -1.114 0.129 17.165 1.00 78.69 187 PRO A N 1
ATOM 1426 C CA . PRO A 1 187 ? -1.859 0.134 18.420 1.00 78.69 187 PRO A CA 1
ATOM 1427 C C . PRO A 1 187 ? -2.361 1.546 18.730 1.00 78.69 187 PRO A C 1
ATOM 1429 O O . PRO A 1 187 ? -3.450 1.707 19.289 1.00 78.69 187 PRO A O 1
ATOM 1432 N N . LYS A 1 188 ? -1.598 2.568 18.316 1.00 84.12 188 LYS A N 1
ATOM 1433 C CA . LYS A 1 188 ? -1.951 3.976 18.471 1.00 84.12 188 LYS A CA 1
ATOM 1434 C C . LYS A 1 188 ? -3.178 4.324 17.659 1.00 84.12 188 LYS A C 1
ATOM 1436 O O . LYS A 1 188 ? -4.180 4.713 18.250 1.00 84.12 188 LYS A O 1
ATOM 1441 N N . TYR A 1 189 ? -3.129 4.117 16.346 1.00 84.88 189 TYR A N 1
ATOM 1442 C CA . TYR A 1 189 ? -4.211 4.493 15.445 1.00 84.88 189 TYR A CA 1
ATOM 1443 C C . TYR A 1 189 ? -5.539 3.849 15.866 1.00 84.88 189 TYR A C 1
ATOM 1445 O O . TYR A 1 189 ? -6.556 4.525 16.041 1.00 84.88 189 TYR A O 1
ATOM 1453 N N . TYR A 1 190 ? -5.533 2.546 16.153 1.00 87.69 190 TYR A N 1
ATOM 1454 C CA . TYR A 1 190 ? -6.752 1.837 16.539 1.00 87.69 190 TYR A CA 1
ATOM 1455 C C . TYR A 1 190 ? -7.282 2.318 17.893 1.00 87.69 190 TYR A C 1
ATOM 1457 O O . TYR A 1 190 ? -8.499 2.435 18.063 1.00 87.69 190 TYR A O 1
ATOM 1465 N N . THR A 1 191 ? -6.390 2.628 18.840 1.00 89.38 191 THR A N 1
ATOM 1466 C CA . THR A 1 191 ? -6.753 3.229 20.131 1.00 89.38 191 THR A CA 1
ATOM 1467 C C . THR A 1 191 ? -7.353 4.620 19.942 1.00 89.38 191 THR A C 1
ATOM 1469 O O . THR A 1 191 ? -8.413 4.916 20.488 1.00 89.38 191 THR A O 1
ATOM 1472 N N . GLU A 1 192 ? -6.724 5.465 19.134 1.00 88.62 192 GLU A N 1
ATOM 1473 C CA . GLU A 1 192 ? -7.163 6.831 18.873 1.00 88.62 192 GLU A CA 1
ATOM 1474 C C . GLU A 1 192 ? -8.521 6.887 18.163 1.00 88.62 192 GLU A C 1
ATOM 1476 O O . GLU A 1 192 ? -9.352 7.737 18.497 1.00 88.62 192 GLU A O 1
ATOM 1481 N N . VAL A 1 193 ? -8.806 5.954 17.247 1.00 88.56 193 VAL A N 1
ATOM 1482 C CA . VAL A 1 193 ? -10.136 5.826 16.628 1.00 88.56 193 VAL A CA 1
ATOM 1483 C C . VAL A 1 193 ? -11.195 5.447 17.666 1.00 88.56 193 VAL A C 1
ATOM 1485 O O . VAL A 1 193 ? -12.277 6.040 17.673 1.00 88.56 193 VAL A O 1
ATOM 1488 N N . LEU A 1 194 ? -10.895 4.511 18.577 1.00 89.00 194 LEU A N 1
ATOM 1489 C CA . LEU A 1 194 ? -11.814 4.130 19.659 1.00 89.00 194 LEU A CA 1
ATOM 1490 C C . LEU A 1 194 ? -12.076 5.288 20.632 1.00 89.00 194 LEU A C 1
ATOM 1492 O O . LEU A 1 194 ? -13.197 5.438 21.120 1.00 89.00 194 LEU A O 1
ATOM 1496 N N . LEU A 1 195 ? -11.058 6.109 20.901 1.00 89.88 195 LEU A N 1
ATOM 1497 C CA . LEU A 1 195 ? -11.149 7.274 21.786 1.00 89.88 195 LEU A CA 1
ATOM 1498 C C . LEU A 1 195 ? -11.723 8.521 21.096 1.00 89.88 195 LEU A C 1
ATOM 1500 O O . LEU A 1 195 ? -12.104 9.474 21.775 1.00 89.88 195 LEU A O 1
ATOM 1504 N N . GLY A 1 196 ? -11.804 8.528 19.764 1.00 85.75 196 GLY A N 1
ATOM 1505 C CA . GLY A 1 196 ? -12.183 9.707 18.988 1.00 85.75 196 GLY A CA 1
ATOM 1506 C C . GLY A 1 196 ? -11.124 10.815 19.004 1.00 85.75 196 GLY A C 1
ATOM 1507 O O . GLY A 1 196 ? -11.468 11.972 18.770 1.00 85.75 196 GLY A O 1
ATOM 1508 N N . SER A 1 197 ? -9.870 10.474 19.316 1.00 84.56 197 SER A N 1
ATOM 1509 C CA . SER A 1 197 ? -8.750 11.409 19.462 1.00 84.56 197 SER A CA 1
ATOM 1510 C C . SER A 1 197 ? -7.803 11.431 18.264 1.00 84.56 197 SER A C 1
ATOM 1512 O O . SER A 1 197 ? -6.881 12.243 18.269 1.00 84.56 197 SER A O 1
ATOM 1514 N N . ALA A 1 198 ? -8.006 10.567 17.263 1.00 78.69 198 ALA A N 1
ATOM 1515 C CA . ALA A 1 198 ? -7.117 10.518 16.104 1.00 78.69 198 ALA A CA 1
ATOM 1516 C C . ALA A 1 198 ? -7.157 11.856 15.341 1.00 78.69 198 ALA A C 1
ATOM 1518 O O . ALA A 1 198 ? -8.250 12.421 15.183 1.00 78.69 198 ALA A O 1
ATOM 1519 N N . PRO A 1 199 ? -6.015 12.358 14.826 1.00 70.38 199 PRO A N 1
ATOM 1520 C CA . PRO A 1 199 ? -5.944 13.627 14.094 1.00 70.38 199 PRO A CA 1
ATOM 1521 C C . PRO A 1 199 ? -6.953 13.714 12.944 1.00 70.38 199 PRO A C 1
ATOM 1523 O O . PRO A 1 199 ? -7.492 14.783 12.645 1.00 70.38 199 PRO A O 1
ATOM 1526 N N . ALA A 1 200 ? -7.261 12.569 12.335 1.00 73.69 200 ALA A N 1
ATOM 1527 C CA . ALA A 1 200 ? -8.421 12.393 11.487 1.00 73.69 200 ALA A CA 1
ATOM 1528 C C . ALA A 1 200 ? -8.925 10.952 11.546 1.00 73.69 200 ALA A C 1
ATOM 1530 O O . ALA A 1 200 ? -8.154 10.004 11.608 1.00 73.69 200 ALA A O 1
ATOM 1531 N N . ILE A 1 201 ? -10.245 10.805 11.484 1.00 78.56 201 ILE A N 1
ATOM 1532 C CA . ILE A 1 201 ? -10.925 9.512 11.524 1.00 78.56 201 ILE A CA 1
ATOM 1533 C C . ILE A 1 201 ? -11.832 9.439 10.305 1.00 78.56 201 ILE A C 1
ATOM 1535 O O . ILE A 1 201 ? -12.695 10.311 10.126 1.00 78.56 201 ILE A O 1
ATOM 1539 N N . LEU A 1 202 ? -11.670 8.413 9.468 1.00 83.19 202 LEU A N 1
ATOM 1540 C CA . LEU A 1 202 ? -12.598 8.209 8.365 1.00 83.19 202 LEU A CA 1
ATOM 1541 C C . LEU A 1 202 ? -13.909 7.611 8.891 1.00 83.19 202 LEU A C 1
ATOM 1543 O O . LEU A 1 202 ? -13.909 6.807 9.829 1.00 83.19 202 LEU A O 1
ATOM 1547 N N . PRO A 1 203 ? -15.059 7.961 8.290 1.00 90.31 203 PRO A N 1
ATOM 1548 C CA . PRO A 1 203 ? -16.326 7.350 8.675 1.00 90.31 203 PRO A CA 1
ATOM 1549 C C . PRO A 1 203 ? -16.323 5.815 8.565 1.00 90.31 203 PRO A C 1
ATOM 1551 O O . PRO A 1 203 ? -16.905 5.163 9.424 1.00 90.31 203 PRO A O 1
ATOM 1554 N N . SER A 1 204 ? -15.640 5.238 7.571 1.00 89.38 204 SER A N 1
ATOM 1555 C CA . SER A 1 204 ? -15.451 3.794 7.368 1.00 89.38 204 SER A CA 1
ATOM 1556 C C . SER A 1 204 ? -14.753 3.128 8.546 1.00 89.38 204 SER A C 1
ATOM 1558 O O . SER A 1 204 ? -15.199 2.086 9.021 1.00 89.38 204 SER A O 1
ATOM 1560 N N . ASP A 1 205 ? -13.706 3.764 9.055 1.00 91.38 205 ASP A N 1
ATOM 1561 C CA . ASP A 1 205 ? -12.882 3.254 10.149 1.00 91.38 205 ASP A CA 1
ATOM 1562 C C . ASP A 1 205 ? -13.715 3.243 11.427 1.00 91.38 205 ASP A C 1
ATOM 1564 O O . ASP A 1 205 ? -13.810 2.240 12.128 1.00 91.38 205 ASP A O 1
ATOM 1568 N N . LYS A 1 206 ? -14.464 4.328 11.658 1.00 91.81 206 LYS A N 1
ATOM 1569 C CA . LYS A 1 206 ? -15.444 4.396 12.742 1.00 91.81 206 LYS A CA 1
ATOM 1570 C C . LYS A 1 206 ? -16.552 3.353 12.588 1.00 91.81 206 LYS A C 1
ATOM 1572 O O . LYS A 1 206 ? -16.979 2.776 13.587 1.00 91.81 206 LYS A O 1
ATOM 1577 N N . HIS A 1 207 ? -17.041 3.109 11.371 1.00 94.12 207 HIS A N 1
ATOM 1578 C CA . HIS A 1 207 ? -18.032 2.063 11.132 1.00 94.12 207 HIS A CA 1
ATOM 1579 C C . HIS A 1 207 ? -17.472 0.693 11.523 1.00 94.12 207 HIS A C 1
ATOM 1581 O O . HIS A 1 207 ? -18.145 -0.029 12.249 1.00 94.12 207 HIS A O 1
ATOM 1587 N N . LEU A 1 208 ? -16.251 0.348 11.105 1.00 94.94 208 LEU A N 1
ATOM 1588 C CA . LEU A 1 208 ? -15.608 -0.916 11.475 1.00 94.94 208 LEU A CA 1
ATOM 1589 C C . LEU A 1 208 ? -15.314 -1.019 12.976 1.00 94.94 208 LEU A C 1
ATOM 1591 O O . LEU A 1 208 ? -15.552 -2.069 13.574 1.00 94.94 208 LEU A O 1
ATOM 1595 N N . ALA A 1 209 ? -14.830 0.052 13.603 1.00 94.50 209 ALA A N 1
ATOM 1596 C CA . ALA A 1 209 ? -14.509 0.064 15.028 1.00 94.50 209 ALA A CA 1
ATOM 1597 C C . ALA A 1 209 ? -15.741 -0.207 15.911 1.00 94.50 209 ALA A C 1
ATOM 1599 O O . ALA A 1 209 ? -15.630 -0.798 16.989 1.00 94.50 209 ALA A O 1
ATOM 1600 N N . LEU A 1 210 ? -16.923 0.211 15.445 1.00 95.44 210 LEU A N 1
ATOM 1601 C CA . LEU A 1 210 ? -18.191 0.102 16.169 1.00 95.44 210 LEU A CA 1
ATOM 1602 C C . LEU A 1 210 ? -19.061 -1.088 15.736 1.00 95.44 210 LEU A C 1
ATOM 1604 O O . LEU A 1 210 ? -20.003 -1.434 16.451 1.00 95.44 210 LEU A O 1
ATOM 1608 N N . ASP A 1 211 ? -18.792 -1.706 14.584 1.00 97.69 211 ASP A N 1
ATOM 1609 C CA . ASP A 1 211 ? -19.610 -2.809 14.076 1.00 97.69 211 ASP A CA 1
ATOM 1610 C C . ASP A 1 211 ? -19.386 -4.100 14.891 1.00 97.69 211 ASP A C 1
ATOM 1612 O O . ASP A 1 211 ? -18.237 -4.475 15.148 1.00 97.69 211 ASP A O 1
ATOM 1616 N N . PRO A 1 212 ? -20.449 -4.829 15.291 1.00 98.00 212 PRO A N 1
ATOM 1617 C CA . PRO A 1 212 ? -20.321 -6.047 16.092 1.00 98.00 212 PRO A CA 1
ATOM 1618 C C . PRO A 1 212 ? -19.447 -7.146 15.472 1.00 98.00 212 PRO A C 1
ATOM 1620 O O . PRO A 1 212 ? -18.901 -7.965 16.211 1.00 98.00 212 PRO A O 1
ATOM 1623 N N . ALA A 1 213 ? -19.319 -7.192 14.142 1.00 97.62 213 ALA A N 1
ATOM 1624 C CA . ALA A 1 213 ? -18.508 -8.190 13.450 1.00 97.62 213 ALA A CA 1
ATOM 1625 C C . ALA A 1 213 ? -17.002 -7.882 13.495 1.00 97.62 213 ALA A C 1
ATOM 1627 O O . ALA A 1 213 ? -16.196 -8.797 13.340 1.00 97.62 213 ALA A O 1
ATOM 1628 N N . THR A 1 214 ? -16.612 -6.624 13.718 1.00 96.94 214 THR A N 1
ATOM 1629 C CA . THR A 1 214 ? -15.211 -6.173 13.632 1.00 96.94 214 THR A CA 1
ATOM 1630 C C . THR A 1 214 ? -14.700 -5.489 14.897 1.00 96.94 214 THR A C 1
ATOM 1632 O O . THR A 1 214 ? -13.491 -5.428 15.097 1.00 96.94 214 THR A O 1
ATOM 1635 N N . THR A 1 215 ? -15.571 -5.059 15.813 1.00 97.06 215 THR A N 1
ATOM 1636 C CA . THR A 1 215 ? -15.177 -4.321 17.027 1.00 97.06 215 THR A CA 1
ATOM 1637 C C . THR A 1 215 ? -14.202 -5.097 17.923 1.00 97.06 215 THR A C 1
ATOM 1639 O O . THR A 1 215 ? -13.224 -4.535 18.410 1.00 97.06 215 THR A O 1
ATOM 1642 N N . ASN A 1 216 ? -14.378 -6.416 18.077 1.00 97.56 216 ASN A N 1
ATOM 1643 C CA . ASN A 1 216 ? -13.462 -7.244 18.874 1.00 97.56 216 ASN A CA 1
ATOM 1644 C C . ASN A 1 216 ? -12.073 -7.374 18.226 1.00 97.56 216 ASN A C 1
ATOM 1646 O O . ASN A 1 216 ? -11.076 -7.491 18.941 1.00 97.56 216 ASN A O 1
ATOM 1650 N N . ILE A 1 217 ? -12.018 -7.351 16.890 1.00 95.88 217 ILE A N 1
ATOM 1651 C CA . ILE A 1 217 ? -10.779 -7.372 16.103 1.00 95.88 217 ILE A CA 1
ATOM 1652 C C . ILE A 1 217 ? -10.082 -6.014 16.242 1.00 95.88 217 ILE A C 1
ATOM 1654 O O . ILE A 1 217 ? -8.908 -5.958 16.594 1.00 95.88 217 ILE A O 1
ATOM 1658 N N . TRP A 1 218 ? -10.832 -4.918 16.095 1.00 94.56 218 TRP A N 1
ATOM 1659 C CA . TRP A 1 218 ? -10.332 -3.555 16.284 1.00 94.56 218 TRP A CA 1
ATOM 1660 C C . TRP A 1 218 ? -9.712 -3.358 17.674 1.00 94.56 218 TRP A C 1
ATOM 1662 O O . TRP A 1 218 ? -8.585 -2.889 17.813 1.00 94.56 218 TRP A O 1
ATOM 1672 N N . GLN A 1 219 ? -10.419 -3.793 18.722 1.00 94.94 219 GLN A N 1
ATOM 1673 C CA . GLN A 1 219 ? -9.924 -3.758 20.100 1.00 94.94 219 GLN A CA 1
ATOM 1674 C C . GLN A 1 219 ? -8.717 -4.673 20.331 1.00 94.94 219 GLN A C 1
ATOM 1676 O O . GLN A 1 219 ? -7.970 -4.457 21.287 1.00 94.94 219 GLN A O 1
ATOM 1681 N N . LEU A 1 220 ? -8.560 -5.747 19.549 1.00 94.06 220 LEU A N 1
ATOM 1682 C CA . LEU A 1 220 ? -7.393 -6.624 19.624 1.00 94.06 220 LEU A CA 1
ATOM 1683 C C . LEU A 1 220 ? -6.156 -5.929 19.058 1.00 94.06 220 LEU A C 1
ATOM 1685 O O . LEU A 1 220 ? -5.113 -5.967 19.705 1.00 94.06 220 LEU A O 1
ATOM 1689 N N . TYR A 1 221 ? -6.279 -5.262 17.915 1.00 91.69 221 TYR A N 1
ATOM 1690 C CA . TYR A 1 221 ? -5.162 -4.537 17.309 1.00 91.69 221 TYR A CA 1
ATOM 1691 C C . TYR A 1 221 ? -4.773 -3.300 18.125 1.00 91.69 221 TYR A C 1
ATOM 1693 O O . TYR A 1 221 ? -3.591 -3.105 18.386 1.00 91.69 221 TYR A O 1
ATOM 1701 N N . ALA A 1 222 ? -5.747 -2.593 18.712 1.00 91.00 222 ALA A N 1
ATOM 1702 C CA . ALA A 1 222 ? -5.492 -1.495 19.655 1.00 91.00 222 ALA A CA 1
ATOM 1703 C C . ALA A 1 222 ? -4.613 -1.886 20.864 1.00 91.00 222 ALA A C 1
ATOM 1705 O O . ALA A 1 222 ? -3.928 -1.042 21.432 1.00 91.00 222 ALA A O 1
ATOM 1706 N N . ARG A 1 223 ? -4.625 -3.161 21.284 1.00 92.06 223 ARG A N 1
ATOM 1707 C CA . ARG A 1 223 ? -3.872 -3.643 22.461 1.00 92.06 223 ARG A CA 1
ATOM 1708 C C . ARG A 1 223 ? -2.674 -4.528 22.125 1.00 92.06 223 ARG A C 1
ATOM 1710 O O . ARG A 1 223 ? -1.982 -4.967 23.043 1.00 92.06 223 ARG A O 1
ATOM 1717 N N . SER A 1 224 ? -2.474 -4.890 20.858 1.00 87.69 224 SER A N 1
ATOM 1718 C CA . SER A 1 224 ? -1.477 -5.891 20.480 1.00 87.69 224 SER A CA 1
ATOM 1719 C C . SER A 1 224 ? -0.933 -5.652 19.077 1.00 87.69 224 SER A C 1
ATOM 1721 O O . SER A 1 224 ? -1.506 -6.129 18.097 1.00 87.69 224 SER A O 1
ATOM 1723 N N . GLN A 1 225 ? 0.244 -5.019 19.021 1.00 84.94 225 GLN A N 1
ATOM 1724 C CA . GLN A 1 225 ? 1.051 -4.922 17.802 1.00 84.94 225 GLN A CA 1
ATOM 1725 C C . GLN A 1 225 ? 1.261 -6.301 17.173 1.00 84.94 225 GLN A C 1
ATOM 1727 O O . GLN A 1 225 ? 1.032 -6.471 15.990 1.00 84.94 225 GLN A O 1
ATOM 1732 N N . TYR A 1 226 ? 1.609 -7.318 17.968 1.00 86.62 226 TYR A N 1
ATOM 1733 C CA . TYR A 1 226 ? 1.828 -8.672 17.454 1.00 86.62 226 TYR A CA 1
ATOM 1734 C C . TYR A 1 226 ? 0.596 -9.247 16.737 1.00 86.62 226 TYR A C 1
ATOM 1736 O O . TYR A 1 226 ? 0.718 -9.834 15.664 1.00 86.62 226 TYR A O 1
ATOM 1744 N N . ALA A 1 227 ? -0.599 -9.099 17.320 1.00 88.50 227 ALA A N 1
ATOM 1745 C CA . ALA A 1 227 ? -1.819 -9.602 16.693 1.00 88.50 227 ALA A CA 1
ATOM 1746 C C . ALA A 1 227 ? -2.137 -8.856 15.392 1.00 88.50 227 ALA A C 1
ATOM 1748 O O . ALA A 1 227 ? -2.589 -9.484 14.431 1.00 88.50 227 ALA A O 1
ATOM 1749 N N . TRP A 1 228 ? -1.892 -7.543 15.371 1.00 89.12 228 TRP A N 1
ATOM 1750 C CA . TRP A 1 228 ? -2.028 -6.738 14.167 1.00 89.12 228 TRP A CA 1
ATOM 1751 C C . TRP A 1 228 ? -0.996 -7.142 13.105 1.00 89.12 228 TRP A C 1
ATOM 1753 O O . TRP A 1 228 ? -1.408 -7.488 12.004 1.00 89.12 228 TRP A O 1
ATOM 1763 N N . ASP A 1 229 ? 0.294 -7.252 13.445 1.00 87.69 229 ASP A N 1
ATOM 1764 C CA . ASP A 1 229 ? 1.376 -7.647 12.528 1.00 87.69 229 ASP A CA 1
ATOM 1765 C C . ASP A 1 229 ? 1.041 -8.955 11.807 1.00 87.69 229 ASP A C 1
ATOM 1767 O O . ASP A 1 229 ? 1.145 -9.052 10.586 1.00 87.69 229 ASP A O 1
ATOM 1771 N N . GLN A 1 230 ? 0.598 -9.977 12.549 1.00 88.88 230 GLN A N 1
ATOM 1772 C CA . GLN A 1 230 ? 0.242 -11.267 11.956 1.00 88.88 230 GLN A CA 1
ATOM 1773 C C . GLN A 1 230 ? -0.911 -11.141 10.956 1.00 88.88 230 GLN A C 1
ATOM 1775 O O . GLN A 1 230 ? -0.881 -11.753 9.888 1.00 88.88 230 GLN A O 1
ATOM 1780 N N . ALA A 1 231 ? -1.942 -10.368 11.290 1.00 89.94 231 ALA A N 1
ATOM 1781 C CA . ALA A 1 231 ? -3.081 -10.176 10.404 1.00 89.94 231 ALA A CA 1
ATOM 1782 C C . ALA A 1 231 ? -2.725 -9.310 9.192 1.00 89.94 231 ALA A C 1
ATOM 1784 O O . ALA A 1 231 ? -3.095 -9.652 8.070 1.00 89.94 231 ALA A O 1
ATOM 1785 N N . TYR A 1 232 ? -1.953 -8.247 9.399 1.00 91.00 232 TYR A N 1
ATOM 1786 C CA . TYR A 1 232 ? -1.517 -7.340 8.352 1.00 91.00 232 TYR A CA 1
ATOM 1787 C C . TYR A 1 232 ? -0.580 -8.028 7.361 1.00 91.00 232 TYR A C 1
ATOM 1789 O O . TYR A 1 232 ? -0.826 -7.951 6.162 1.00 91.00 232 TYR A O 1
ATOM 1797 N N . ILE A 1 233 ? 0.424 -8.787 7.82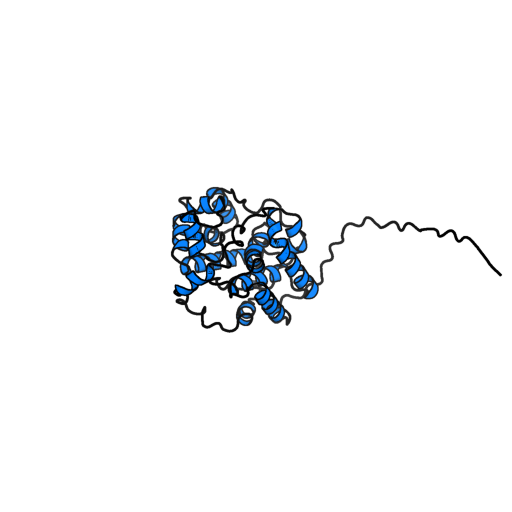1 1.00 90.19 233 ILE A N 1
ATOM 1798 C CA . ILE A 1 233 ? 1.301 -9.575 6.937 1.00 90.19 233 ILE A CA 1
ATOM 1799 C C . ILE A 1 233 ? 0.466 -10.542 6.089 1.00 90.19 233 ILE A C 1
ATOM 1801 O O . ILE A 1 233 ? 0.658 -10.628 4.876 1.00 90.19 233 ILE A O 1
ATOM 1805 N N . ASN A 1 234 ? -0.497 -11.244 6.696 1.00 90.38 234 ASN A N 1
ATOM 1806 C CA . ASN A 1 234 ? -1.374 -12.168 5.974 1.00 90.38 234 ASN A CA 1
ATOM 1807 C C . ASN A 1 234 ? -2.270 -11.451 4.949 1.00 90.38 234 ASN A C 1
ATOM 1809 O O . ASN A 1 234 ? -2.406 -11.922 3.816 1.00 90.38 234 ASN A O 1
ATOM 1813 N N . GLY A 1 235 ? -2.862 -10.316 5.326 1.00 92.12 235 GLY A N 1
ATOM 1814 C CA . GLY A 1 235 ? -3.681 -9.485 4.448 1.00 92.12 235 GLY A CA 1
ATOM 1815 C C . GLY A 1 235 ? -2.870 -8.919 3.283 1.00 92.12 235 GLY A C 1
ATOM 1816 O O . GLY A 1 235 ? -3.267 -9.061 2.125 1.00 92.12 235 GLY A O 1
ATOM 1817 N N . MET A 1 236 ? -1.693 -8.363 3.566 1.00 93.69 236 MET A N 1
ATOM 1818 C CA . MET A 1 236 ? -0.776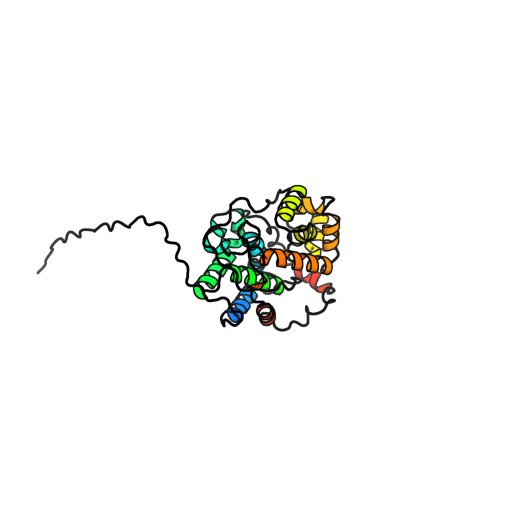 -7.835 2.560 1.00 93.69 236 MET A CA 1
ATOM 1819 C C . MET A 1 236 ? -0.294 -8.932 1.617 1.00 93.69 236 MET A C 1
ATOM 1821 O O . MET A 1 236 ? -0.359 -8.737 0.410 1.00 93.69 236 MET A O 1
ATOM 1825 N N . LEU A 1 237 ? 0.085 -10.115 2.110 1.00 92.69 237 LEU A N 1
ATOM 1826 C CA . LEU A 1 237 ? 0.458 -11.248 1.254 1.00 92.69 237 LEU A CA 1
ATOM 1827 C C . LEU A 1 237 ? -0.665 -11.644 0.286 1.00 92.69 237 LEU A C 1
ATOM 1829 O O . LEU A 1 237 ? -0.416 -11.834 -0.905 1.00 92.69 237 LEU A O 1
ATOM 1833 N N . LYS A 1 238 ? -1.914 -11.726 0.762 1.00 93.00 238 LYS A N 1
ATOM 1834 C CA . LYS A 1 238 ? -3.076 -11.990 -0.108 1.00 93.00 238 LYS A CA 1
ATOM 1835 C C . LYS A 1 238 ? -3.257 -10.894 -1.157 1.00 93.00 238 LYS A C 1
ATOM 1837 O O . LYS A 1 238 ? -3.571 -11.199 -2.308 1.00 93.00 238 LYS A O 1
ATOM 1842 N N . LEU A 1 239 ? -3.065 -9.636 -0.762 1.00 95.19 239 LEU A N 1
ATOM 1843 C CA . LEU A 1 239 ? -3.202 -8.473 -1.631 1.00 95.19 239 LEU A CA 1
ATOM 1844 C C . LEU A 1 239 ? -2.123 -8.451 -2.719 1.00 95.19 239 LEU A C 1
ATOM 1846 O O . LEU A 1 239 ? -2.472 -8.462 -3.896 1.00 95.19 239 LEU A O 1
ATOM 1850 N N . ILE A 1 240 ? -0.841 -8.500 -2.348 1.00 94.38 240 ILE A N 1
ATOM 1851 C CA . ILE A 1 240 ? 0.299 -8.345 -3.268 1.00 94.38 240 ILE A CA 1
ATOM 1852 C C . ILE A 1 240 ? 0.489 -9.528 -4.232 1.00 94.38 240 ILE A C 1
ATOM 1854 O O . ILE A 1 240 ? 1.219 -9.413 -5.221 1.00 94.38 240 ILE A O 1
ATOM 1858 N N . LEU A 1 241 ? -0.135 -10.676 -3.945 1.00 94.31 241 LEU A N 1
ATOM 1859 C CA . LEU A 1 241 ? -0.139 -11.870 -4.801 1.00 94.31 241 LEU A CA 1
ATOM 1860 C C . LEU A 1 241 ? -1.398 -11.971 -5.677 1.00 94.31 241 LEU A C 1
ATOM 1862 O O . LEU A 1 241 ? -1.501 -12.855 -6.535 1.00 94.31 241 LEU A O 1
ATOM 1866 N N . LYS A 1 242 ? -2.374 -11.078 -5.489 1.00 94.31 242 LYS A N 1
ATOM 1867 C CA . LYS A 1 242 ? -3.654 -11.129 -6.192 1.00 94.31 242 LYS A CA 1
ATOM 1868 C C . LYS A 1 242 ? -3.463 -11.013 -7.705 1.00 94.31 242 LYS A C 1
ATOM 1870 O O . LYS A 1 242 ? -2.698 -10.186 -8.191 1.00 94.31 242 LYS A O 1
ATOM 1875 N N . GLY A 1 243 ? -4.179 -11.854 -8.455 1.00 93.75 243 GLY A N 1
ATOM 1876 C CA . GLY A 1 243 ? -4.130 -11.894 -9.924 1.00 93.75 243 GLY A CA 1
ATOM 1877 C C . GLY A 1 243 ? -2.901 -12.591 -10.515 1.00 93.75 243 GLY A C 1
ATOM 1878 O O . GLY A 1 243 ? -2.829 -12.743 -11.732 1.00 93.75 243 GLY A O 1
ATOM 1879 N N . ASN A 1 244 ? -1.976 -13.067 -9.677 1.00 93.56 244 ASN A N 1
ATOM 1880 C CA . ASN A 1 244 ? -0.729 -13.685 -10.108 1.00 93.56 244 ASN A CA 1
ATOM 1881 C C . ASN A 1 244 ? -0.681 -15.177 -9.759 1.00 93.56 244 ASN A C 1
ATOM 1883 O O . ASN A 1 244 ? -1.336 -15.662 -8.834 1.00 93.56 244 ASN A O 1
ATOM 1887 N N . LYS A 1 245 ? 0.106 -15.935 -10.525 1.00 91.06 245 LYS A N 1
ATOM 1888 C CA . LYS A 1 245 ? 0.352 -17.352 -10.259 1.00 91.06 245 LYS A CA 1
ATOM 1889 C C . LYS A 1 245 ? 1.572 -17.482 -9.358 1.00 91.06 245 LYS A C 1
ATOM 1891 O O . LYS A 1 245 ? 2.695 -17.513 -9.839 1.00 91.06 245 LYS A O 1
ATOM 1896 N N . VAL A 1 246 ? 1.336 -17.595 -8.056 1.00 87.81 246 VAL A N 1
ATOM 1897 C CA . VAL A 1 246 ? 2.393 -17.569 -7.028 1.00 87.81 246 VAL A CA 1
ATOM 1898 C C . VAL A 1 246 ? 3.529 -18.569 -7.295 1.00 87.81 246 VAL A C 1
ATOM 1900 O O . VAL A 1 246 ? 4.687 -18.243 -7.090 1.00 87.81 246 VAL A O 1
ATOM 1903 N N . HIS A 1 247 ? 3.222 -19.761 -7.815 1.00 89.12 247 HIS A N 1
ATOM 1904 C CA . HIS A 1 247 ? 4.227 -20.790 -8.124 1.00 89.12 247 HIS A CA 1
ATOM 1905 C C . HIS A 1 247 ? 5.145 -20.455 -9.314 1.00 89.12 247 HIS A C 1
ATOM 1907 O O . HIS A 1 247 ? 6.143 -21.141 -9.511 1.00 89.12 247 HIS A O 1
ATOM 1913 N N . GLU A 1 248 ? 4.798 -19.450 -10.121 1.00 90.69 248 GLU A N 1
ATOM 1914 C CA . GLU A 1 248 ? 5.625 -18.939 -11.223 1.00 90.69 248 GLU A CA 1
ATOM 1915 C C . GLU A 1 248 ? 6.431 -17.694 -10.799 1.00 90.69 248 GLU A C 1
ATOM 1917 O O . GLU A 1 248 ? 7.232 -17.193 -11.583 1.00 90.69 248 GLU A O 1
ATOM 1922 N N . MET A 1 249 ? 6.230 -17.184 -9.576 1.00 93.88 249 MET A N 1
ATOM 1923 C CA . MET A 1 249 ? 6.925 -16.001 -9.065 1.00 93.88 249 MET A CA 1
ATOM 1924 C C . MET A 1 249 ? 8.220 -16.379 -8.344 1.00 93.88 249 MET A C 1
ATOM 1926 O O . MET A 1 249 ? 8.336 -17.448 -7.744 1.00 93.88 249 MET A O 1
ATOM 1930 N N . LEU A 1 250 ? 9.189 -15.469 -8.374 1.00 95.56 250 LEU A N 1
ATOM 1931 C CA . LEU A 1 250 ? 10.462 -15.601 -7.674 1.00 95.56 250 LEU A CA 1
ATOM 1932 C C . LEU A 1 250 ? 10.365 -14.930 -6.305 1.00 95.56 250 LEU A C 1
ATOM 1934 O O . LEU A 1 250 ? 9.936 -13.782 -6.222 1.00 95.56 250 LEU A O 1
ATOM 1938 N N . ASP A 1 251 ? 10.780 -15.623 -5.247 1.00 95.06 251 ASP A N 1
ATOM 1939 C CA . ASP A 1 251 ? 10.937 -15.020 -3.922 1.00 95.06 251 ASP A CA 1
ATOM 1940 C C . ASP A 1 251 ? 12.238 -14.209 -3.875 1.00 95.06 251 ASP A C 1
ATOM 1942 O O . ASP A 1 251 ? 13.340 -14.764 -3.871 1.00 95.06 251 ASP A O 1
ATOM 1946 N N . CYS A 1 252 ? 12.099 -12.887 -3.854 1.00 95.88 252 CYS A N 1
ATOM 1947 C CA . CYS A 1 252 ? 13.201 -11.935 -3.792 1.00 95.88 252 CYS A CA 1
ATOM 1948 C C . CYS A 1 252 ? 13.217 -11.177 -2.455 1.00 95.88 252 CYS A C 1
ATOM 1950 O O . CYS A 1 252 ? 13.741 -10.068 -2.369 1.00 95.88 252 CYS A O 1
ATOM 1952 N N . SER A 1 253 ? 12.663 -11.774 -1.395 1.00 93.88 253 SER A N 1
ATOM 1953 C CA . SER A 1 253 ? 12.552 -11.170 -0.061 1.00 93.88 253 SER A CA 1
ATOM 1954 C C . SER A 1 253 ? 13.903 -10.761 0.546 1.00 93.88 253 SER A C 1
ATOM 1956 O O . SER A 1 253 ? 13.959 -9.839 1.358 1.00 93.88 253 SER A O 1
ATOM 1958 N N . HIS A 1 254 ? 15.005 -11.387 0.119 1.00 92.44 254 HIS A N 1
ATOM 1959 C CA . HIS A 1 254 ? 16.361 -10.996 0.523 1.00 92.44 254 HIS A CA 1
ATOM 1960 C C . HIS A 1 254 ? 16.714 -9.557 0.123 1.00 92.44 254 HIS A C 1
ATOM 1962 O O . HIS A 1 254 ? 17.388 -8.889 0.893 1.00 92.44 254 HIS A O 1
ATOM 1968 N N . LEU A 1 255 ? 16.197 -9.039 -0.997 1.00 94.69 255 LEU A N 1
ATOM 1969 C CA . LEU A 1 255 ? 16.460 -7.662 -1.440 1.00 94.69 255 LEU A CA 1
ATOM 1970 C C . LEU A 1 255 ? 15.949 -6.628 -0.431 1.00 94.69 255 LEU A C 1
ATOM 1972 O O . LEU A 1 255 ? 16.566 -5.585 -0.221 1.00 94.69 255 LEU A O 1
ATOM 1976 N N . VAL A 1 256 ? 14.824 -6.930 0.224 1.00 93.50 256 VAL A N 1
ATOM 1977 C CA . VAL A 1 256 ? 14.286 -6.095 1.302 1.00 93.50 256 VAL A CA 1
ATOM 1978 C C . VAL A 1 256 ? 15.226 -6.158 2.503 1.00 93.50 256 VAL A C 1
ATOM 1980 O O . VAL A 1 256 ? 15.588 -5.118 3.031 1.00 93.50 256 VAL A O 1
ATOM 1983 N N . HIS A 1 257 ? 15.677 -7.349 2.907 1.00 89.75 257 HIS A N 1
ATOM 1984 C CA . HIS A 1 257 ? 16.637 -7.490 4.008 1.00 89.75 257 HIS A CA 1
ATOM 1985 C C . HIS A 1 257 ? 17.971 -6.790 3.738 1.00 89.75 257 HIS A C 1
ATOM 1987 O O . HIS A 1 257 ? 18.499 -6.153 4.633 1.00 89.75 257 HIS A O 1
ATOM 1993 N N . GLU A 1 258 ? 18.506 -6.880 2.526 1.00 90.31 258 GLU A N 1
ATOM 1994 C CA . GLU A 1 258 ? 19.786 -6.265 2.154 1.00 90.31 258 GLU A CA 1
ATOM 1995 C C . GLU A 1 258 ? 19.716 -4.733 2.103 1.00 90.31 258 GLU A C 1
ATOM 1997 O O . GLU A 1 258 ? 20.735 -4.070 2.277 1.00 90.31 258 GLU A O 1
ATOM 2002 N N . THR A 1 259 ? 18.521 -4.163 1.905 1.00 92.19 259 THR A N 1
ATOM 2003 C CA . THR A 1 259 ? 18.311 -2.706 1.871 1.00 92.19 259 THR A CA 1
ATOM 2004 C C . THR A 1 259 ? 18.441 -2.059 3.254 1.00 92.19 259 THR A C 1
ATOM 2006 O O . THR A 1 259 ? 18.824 -0.893 3.364 1.00 92.19 259 THR A O 1
ATOM 2009 N N . PHE A 1 260 ? 18.120 -2.796 4.315 1.00 87.06 260 PHE A N 1
ATOM 2010 C CA . PHE A 1 260 ? 18.218 -2.326 5.692 1.00 87.06 260 PHE A CA 1
ATOM 2011 C C . PHE A 1 260 ? 19.332 -3.123 6.354 1.00 87.06 260 PHE A C 1
ATOM 2013 O O . PHE A 1 260 ? 19.131 -4.298 6.654 1.00 87.06 260 PHE A O 1
ATOM 2020 N N . GLU A 1 261 ? 20.506 -2.504 6.552 1.00 66.56 261 GLU A N 1
ATOM 2021 C CA . GLU A 1 261 ? 21.594 -3.111 7.332 1.00 66.56 261 GLU A CA 1
ATOM 2022 C C . GLU A 1 261 ? 21.017 -3.803 8.567 1.00 66.56 261 GLU A C 1
ATOM 2024 O O . GLU A 1 261 ? 20.073 -3.279 9.157 1.00 66.56 261 GLU A O 1
ATOM 2029 N N . TYR A 1 262 ? 21.548 -4.985 8.899 1.00 52.41 262 TYR A N 1
ATOM 2030 C CA . TYR A 1 262 ? 21.039 -5.895 9.927 1.00 52.41 262 TYR A CA 1
ATOM 2031 C C . TYR A 1 262 ? 20.774 -5.141 11.241 1.00 52.41 262 TYR A C 1
ATOM 2033 O O . TYR A 1 262 ? 21.651 -4.991 12.086 1.00 52.41 262 TYR A O 1
ATOM 2041 N N . ASP A 1 263 ? 19.563 -4.601 11.368 1.00 48.66 263 ASP A N 1
ATOM 2042 C CA . ASP A 1 263 ? 19.172 -3.790 12.503 1.00 48.66 263 ASP A CA 1
ATOM 2043 C C . ASP A 1 263 ? 18.733 -4.751 13.603 1.00 48.66 263 ASP A C 1
ATOM 2045 O O . ASP A 1 263 ? 17.625 -5.306 13.608 1.00 48.66 263 ASP A O 1
ATOM 2049 N N . ASP A 1 264 ? 19.658 -4.985 14.530 1.00 46.31 264 ASP A N 1
ATOM 2050 C CA . ASP A 1 264 ? 19.472 -5.773 15.746 1.00 46.31 264 ASP A CA 1
ATOM 2051 C C . ASP A 1 264 ? 18.283 -5.275 16.600 1.00 46.31 264 ASP A C 1
ATOM 2053 O O . ASP A 1 264 ? 17.857 -5.969 17.524 1.00 46.31 264 ASP A O 1
ATOM 2057 N N . GLN A 1 265 ? 17.717 -4.092 16.315 1.00 44.59 265 GLN A N 1
ATOM 2058 C CA . GLN A 1 265 ? 16.629 -3.508 17.103 1.00 44.59 265 GLN A CA 1
ATOM 2059 C C . GLN A 1 265 ? 15.237 -4.072 16.782 1.00 44.59 265 GLN A C 1
ATOM 2061 O O . GLN A 1 265 ? 14.365 -4.036 17.649 1.00 44.59 265 GLN A O 1
ATOM 2066 N N . TYR A 1 266 ? 15.016 -4.647 15.594 1.00 45.69 266 TYR A N 1
ATOM 2067 C CA . TYR A 1 266 ? 13.679 -5.092 15.152 1.00 45.69 266 TYR A CA 1
ATOM 2068 C C . TYR A 1 266 ? 13.579 -6.587 14.814 1.00 45.69 266 TYR A C 1
ATOM 2070 O O . TYR A 1 266 ? 12.565 -7.039 14.286 1.00 45.69 266 TYR A O 1
ATOM 2078 N N . SER A 1 267 ? 14.613 -7.374 15.111 1.00 37.97 267 SER A N 1
ATOM 2079 C CA . SER A 1 267 ? 14.724 -8.789 14.720 1.00 37.97 267 SER A CA 1
ATOM 2080 C C . SER A 1 267 ? 14.324 -9.794 15.816 1.00 37.97 267 SER A C 1
ATOM 2082 O O . SER A 1 267 ? 14.476 -11.003 15.635 1.00 37.97 267 SER A O 1
ATOM 2084 N N . GLY A 1 268 ? 13.771 -9.335 16.945 1.00 37.19 268 GLY A N 1
ATOM 2085 C CA . GLY A 1 268 ? 13.324 -10.203 18.037 1.00 37.19 268 GLY A CA 1
ATOM 2086 C C . GLY A 1 268 ? 11.797 -10.255 18.187 1.00 37.19 268 GLY A C 1
ATOM 2087 O O . GLY A 1 268 ? 11.152 -9.219 18.085 1.00 37.19 268 GLY A O 1
ATOM 2088 N N . PRO A 1 269 ? 11.196 -11.398 18.575 1.00 39.16 269 PRO A N 1
ATOM 2089 C CA . PRO A 1 269 ? 9.763 -11.480 18.904 1.00 39.16 269 PRO A CA 1
ATOM 2090 C C . PRO A 1 269 ? 9.333 -10.595 20.099 1.00 39.16 269 PRO A C 1
ATOM 2092 O O . PRO A 1 269 ? 8.147 -10.514 20.402 1.00 39.16 269 PRO A O 1
ATOM 2095 N N . ASN A 1 270 ? 10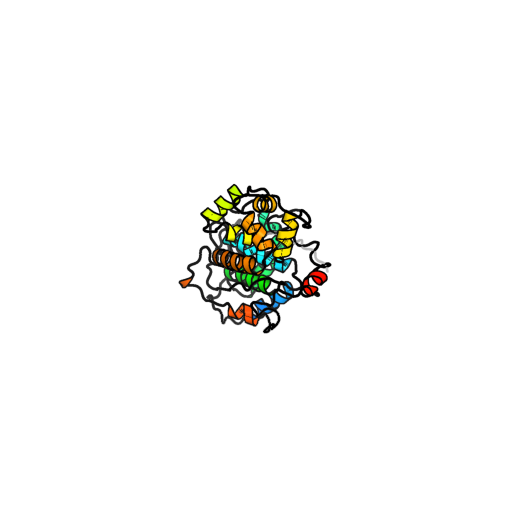.287 -9.930 20.767 1.00 39.00 270 ASN A N 1
ATOM 2096 C CA . ASN A 1 270 ? 10.107 -9.084 21.950 1.00 39.00 270 ASN A CA 1
ATOM 2097 C C . ASN A 1 270 ? 10.592 -7.625 21.762 1.00 39.00 270 ASN A C 1
ATOM 2099 O O . ASN A 1 270 ? 10.696 -6.907 22.755 1.00 39.00 270 ASN A O 1
ATOM 2103 N N . SER A 1 271 ? 10.893 -7.150 20.544 1.00 43.59 271 SER A N 1
ATOM 2104 C CA . SER A 1 271 ? 11.300 -5.741 20.319 1.00 43.59 271 SER A CA 1
ATOM 2105 C C . SER A 1 271 ? 10.160 -4.721 20.508 1.00 43.59 271 SER A C 1
ATOM 2107 O O . SER A 1 271 ? 10.394 -3.518 20.543 1.00 43.59 271 SER A O 1
ATOM 2109 N N . TYR A 1 272 ? 8.930 -5.189 20.730 1.00 45.00 272 TYR A N 1
ATOM 2110 C CA . TYR A 1 272 ? 7.701 -4.393 20.852 1.00 45.00 272 TYR A CA 1
ATOM 2111 C C . TYR A 1 272 ? 7.483 -3.695 22.213 1.00 45.00 272 TYR A C 1
ATOM 2113 O O . TYR A 1 272 ? 6.381 -3.231 22.513 1.00 45.00 272 TYR A O 1
ATOM 2121 N N . HIS A 1 273 ? 8.498 -3.636 23.080 1.00 37.41 273 HIS A N 1
ATOM 2122 C CA . HIS A 1 273 ? 8.411 -3.021 24.411 1.00 37.41 273 HIS A CA 1
ATOM 2123 C C . HIS A 1 273 ? 9.525 -1.995 24.647 1.00 37.41 273 HIS A C 1
ATOM 2125 O O . HIS A 1 273 ? 10.312 -2.119 25.584 1.00 37.41 273 HIS A O 1
ATOM 2131 N N . ASN A 1 274 ? 9.563 -0.937 23.832 1.00 40.75 274 ASN A N 1
ATOM 2132 C CA . ASN A 1 274 ? 10.267 0.292 24.198 1.00 40.75 274 ASN A CA 1
ATOM 2133 C C . ASN A 1 274 ? 9.274 1.453 24.418 1.00 40.75 274 ASN A C 1
ATOM 2135 O O . ASN A 1 274 ? 8.937 2.157 23.469 1.00 40.75 274 ASN A O 1
ATOM 2139 N N . PRO A 1 275 ? 8.832 1.704 25.665 1.00 38.66 275 PRO A N 1
ATOM 2140 C CA . PRO A 1 275 ? 7.929 2.812 25.991 1.00 38.66 275 PRO A CA 1
ATOM 2141 C C . PRO A 1 275 ? 8.487 4.204 25.651 1.00 38.66 275 PRO A C 1
ATOM 2143 O O . PRO A 1 275 ? 7.716 5.138 25.483 1.00 38.66 275 PRO A O 1
ATOM 2146 N N . GLN A 1 276 ? 9.812 4.363 25.529 1.00 35.69 276 GLN A N 1
ATOM 2147 C CA . GLN A 1 276 ? 10.446 5.653 25.214 1.00 35.69 276 GLN A CA 1
ATOM 2148 C C . GLN A 1 276 ? 10.416 5.987 23.717 1.00 35.69 276 GLN A C 1
ATOM 2150 O O . GLN A 1 276 ? 10.622 7.142 23.349 1.00 35.69 276 GLN A O 1
ATOM 2155 N N . ALA A 1 277 ? 10.160 5.002 22.851 1.00 39.22 277 ALA A N 1
ATOM 2156 C CA . ALA A 1 277 ? 9.948 5.250 21.428 1.00 39.22 277 ALA A CA 1
ATOM 2157 C C . ALA A 1 277 ? 8.573 5.901 21.166 1.00 39.22 277 ALA A C 1
ATOM 2159 O O . ALA A 1 277 ? 8.431 6.661 20.216 1.00 39.22 277 ALA A O 1
ATOM 2160 N N . TRP A 1 278 ? 7.600 5.690 22.062 1.00 34.31 278 TRP A N 1
ATOM 2161 C CA . TRP A 1 278 ? 6.257 6.276 21.990 1.00 34.31 278 TRP A CA 1
ATOM 2162 C C . TRP A 1 278 ? 6.241 7.802 22.184 1.00 34.31 278 TRP A C 1
ATOM 2164 O O . TRP A 1 278 ? 5.551 8.508 21.458 1.00 34.31 278 TRP A O 1
ATOM 2174 N N . GLU A 1 279 ? 7.043 8.327 23.118 1.00 33.12 279 GLU A N 1
ATOM 2175 C CA . GLU A 1 279 ? 7.136 9.774 23.400 1.00 33.12 279 GLU A CA 1
ATOM 2176 C C . GLU A 1 279 ? 7.925 10.554 22.333 1.00 33.12 279 GLU A C 1
ATOM 2178 O O . GLU A 1 279 ? 7.785 11.767 22.225 1.00 33.12 279 GLU A O 1
ATOM 2183 N N . LYS A 1 280 ? 8.758 9.891 21.517 1.00 36.81 280 LYS A N 1
ATOM 2184 C CA . LYS A 1 280 ? 9.597 10.572 20.512 1.00 36.81 280 LYS A CA 1
ATOM 2185 C C . LYS A 1 280 ? 8.955 10.710 19.131 1.00 36.81 280 LYS A C 1
ATOM 2187 O O . LYS A 1 280 ? 9.479 11.449 18.305 1.00 36.81 280 LYS A O 1
ATOM 2192 N N . CYS A 1 281 ? 7.814 10.066 18.892 1.00 41.28 281 CYS A N 1
ATOM 2193 C CA . CYS A 1 281 ? 7.030 10.236 17.665 1.00 41.28 281 CYS A CA 1
ATOM 2194 C C . CYS A 1 281 ? 6.090 11.463 17.706 1.00 41.28 281 CYS A C 1
ATOM 2196 O O . CYS A 1 281 ? 5.309 11.663 16.775 1.00 41.28 281 CYS A O 1
ATOM 2198 N N . GLU A 1 282 ? 6.143 12.289 18.760 1.00 36.59 282 GLU A N 1
ATOM 2199 C CA . GLU A 1 282 ? 5.164 13.359 19.009 1.00 36.59 282 GLU A CA 1
ATOM 2200 C C . GLU A 1 282 ? 5.272 14.613 18.118 1.00 36.59 282 GLU A C 1
ATOM 2202 O O . GLU A 1 282 ? 4.354 15.427 18.158 1.00 36.59 282 GLU A O 1
ATOM 2207 N N . GLU A 1 283 ? 6.277 14.778 17.248 1.00 35.22 283 GLU A N 1
ATOM 2208 C CA . GLU A 1 283 ? 6.397 16.030 16.462 1.00 35.22 283 GLU A CA 1
ATOM 2209 C C . GLU A 1 283 ? 6.406 15.891 14.927 1.00 35.22 283 GLU A C 1
ATOM 2211 O O . GLU A 1 283 ? 6.244 16.899 14.242 1.00 35.22 283 GLU A O 1
ATOM 2216 N N . ALA A 1 284 ? 6.471 14.680 14.355 1.00 33.47 284 ALA A N 1
ATOM 2217 C CA . ALA A 1 284 ? 6.501 14.500 12.890 1.00 33.47 284 ALA A CA 1
ATOM 2218 C C . ALA A 1 284 ? 5.209 13.913 12.275 1.00 33.47 284 ALA A C 1
ATOM 2220 O O . ALA A 1 284 ? 4.923 14.146 11.101 1.00 33.47 284 ALA A O 1
ATOM 2221 N N . ALA A 1 285 ? 4.380 13.201 13.049 1.00 33.28 285 ALA A N 1
ATOM 2222 C CA . ALA A 1 285 ? 3.250 12.430 12.506 1.00 33.28 285 ALA A CA 1
ATOM 2223 C C . ALA A 1 285 ? 1.910 13.196 12.416 1.00 33.28 285 ALA A C 1
ATOM 2225 O O . ALA A 1 285 ? 0.972 12.743 11.767 1.00 33.28 285 ALA A O 1
ATOM 2226 N N . VAL A 1 286 ? 1.794 14.383 13.021 1.00 31.58 286 VAL A N 1
ATOM 2227 C CA . VAL A 1 286 ? 0.491 15.047 13.260 1.00 31.58 286 VAL A CA 1
ATOM 2228 C C . VAL A 1 286 ? -0.190 15.586 11.983 1.00 31.58 286 VAL A C 1
ATOM 2230 O O . VAL A 1 286 ? -1.368 15.935 12.012 1.00 31.58 286 VAL A O 1
ATOM 2233 N N . VAL A 1 287 ? 0.493 15.616 10.832 1.00 30.34 287 VAL A N 1
ATOM 2234 C CA . VAL A 1 287 ? -0.060 16.186 9.582 1.00 30.34 287 VAL A CA 1
ATOM 2235 C C . VAL A 1 287 ? -0.237 15.155 8.452 1.00 30.34 287 VAL A C 1
ATOM 2237 O O . VAL A 1 287 ? -0.957 15.427 7.493 1.00 30.34 287 VAL A O 1
ATOM 2240 N N . ALA A 1 288 ? 0.345 13.955 8.544 1.00 33.34 288 ALA A N 1
ATOM 2241 C CA . ALA A 1 288 ? 0.466 13.069 7.379 1.00 33.34 288 ALA A CA 1
ATOM 2242 C C . ALA A 1 288 ? -0.627 11.995 7.230 1.00 33.34 288 ALA A C 1
ATOM 2244 O O . ALA A 1 288 ? -0.759 11.440 6.138 1.00 33.34 288 ALA A O 1
ATOM 2245 N N . VAL A 1 289 ? -1.421 11.695 8.265 1.00 36.16 289 VAL A N 1
ATOM 2246 C CA . VAL A 1 289 ? -2.024 10.348 8.342 1.00 36.16 289 VAL A CA 1
ATOM 2247 C C . VAL A 1 289 ? -3.553 10.261 8.348 1.00 36.16 289 VAL A C 1
ATOM 2249 O O . VAL A 1 289 ? -4.163 9.206 8.447 1.00 36.16 289 VAL A O 1
ATOM 2252 N N . ALA A 1 290 ? -4.211 11.355 7.987 1.00 30.61 290 ALA A N 1
ATOM 2253 C CA . ALA A 1 290 ? -5.656 11.394 7.758 1.00 30.61 290 ALA A CA 1
ATOM 2254 C C . ALA A 1 290 ? -6.168 10.674 6.490 1.00 30.61 290 ALA A C 1
ATOM 2256 O O . ALA A 1 290 ? -7.335 10.819 6.114 1.00 30.61 290 ALA A O 1
ATOM 2257 N N . GLY A 1 291 ? -5.294 10.006 5.741 1.00 37.50 291 GLY A N 1
ATOM 2258 C CA . GLY A 1 291 ? -5.418 9.956 4.288 1.00 37.50 291 GLY A CA 1
ATOM 2259 C C . GLY A 1 291 ? -5.249 8.588 3.658 1.00 37.50 291 GLY A C 1
ATOM 2260 O O . GLY A 1 291 ? -4.850 8.545 2.501 1.00 37.50 291 GLY A O 1
ATOM 2261 N N . LEU A 1 292 ? -5.523 7.482 4.349 1.00 40.88 292 LEU A N 1
ATOM 2262 C CA . LEU A 1 292 ? -5.277 6.144 3.791 1.00 40.88 292 LEU A CA 1
ATOM 2263 C C . LEU A 1 292 ? -6.375 5.619 2.863 1.00 40.88 292 LEU A C 1
ATOM 2265 O O . LEU A 1 292 ? -6.154 4.644 2.152 1.00 40.88 292 LEU A O 1
ATOM 2269 N N . LEU A 1 293 ? -7.490 6.348 2.720 1.00 35.47 293 LEU A N 1
ATOM 2270 C CA . LEU A 1 293 ? -8.512 6.003 1.730 1.00 35.47 293 LEU A CA 1
ATOM 2271 C C . LEU A 1 293 ? -9.026 7.148 0.818 1.00 35.47 293 LEU A C 1
ATOM 2273 O O . LEU A 1 293 ? -9.659 6.817 -0.179 1.00 35.47 293 LEU A O 1
ATOM 2277 N N . TYR A 1 294 ? -8.690 8.450 0.971 1.00 47.84 294 TYR A N 1
ATOM 2278 C CA . TYR A 1 294 ? -9.228 9.497 0.046 1.00 47.84 294 TYR A CA 1
ATOM 2279 C C . TYR A 1 294 ? -8.278 10.590 -0.423 1.00 47.84 294 TYR A C 1
ATOM 2281 O O . TYR A 1 294 ? -7.501 11.135 0.356 1.00 47.84 294 TYR A O 1
ATOM 2289 N N . GLY A 1 295 ? -8.477 10.959 -1.693 1.00 32.12 295 GLY A N 1
ATOM 2290 C CA . GLY A 1 295 ? -8.134 12.248 -2.273 1.00 32.12 295 GLY A CA 1
ATOM 2291 C C . GLY A 1 295 ? -9.088 13.323 -1.761 1.00 32.12 295 GLY A C 1
ATOM 2292 O O . GLY A 1 295 ? -10.205 13.486 -2.257 1.00 32.12 295 GLY A O 1
ATOM 2293 N N . ARG A 1 296 ? -8.646 14.060 -0.743 1.00 29.77 296 ARG A N 1
ATOM 2294 C CA . ARG A 1 296 ? -9.143 15.415 -0.503 1.00 29.77 296 ARG A CA 1
ATOM 2295 C C . ARG A 1 296 ? -8.277 16.394 -1.294 1.00 29.77 296 ARG A C 1
ATOM 2297 O O . ARG A 1 296 ? -7.061 16.228 -1.344 1.00 29.77 296 ARG A O 1
ATOM 2304 N N . GLN A 1 297 ? -8.946 17.369 -1.908 1.00 31.67 297 GLN A N 1
ATOM 2305 C CA . GLN A 1 297 ? -8.348 18.634 -2.340 1.00 31.67 297 GLN A CA 1
ATOM 2306 C C . GLN A 1 297 ? -7.722 19.366 -1.154 1.00 31.67 297 GLN A C 1
ATOM 2308 O O . GLN A 1 297 ? -8.279 19.229 -0.037 1.00 31.67 297 GLN A O 1
#

Sequence (297 aa):
MLGHTFLLSLVAASLMPSGGLAQYDLPRKEPRCDDSVWPGIGEYLREQFTDDHGGCTQLAAQAVRLPFHDCFPDGGCDGSILLTDECTSRAENQQMVPLCRMLYGIHHDSHIGAADLINFAASIANKACPYGPFIPFYVGRRDRQYAAPLNQLPSATTSAKDMLNIFARKGFSPEDLVALTDEMDSPKYYTEVLLGSAPAILPSDKHLALDPATTNIWQLYARSQYAWDQAYINGMLKLILKGNKVHEMLDCSHLVHETFEYDDQYSGPNSYHNPQAWEKCEEAAVVAVAGLLYGRQ

Secondary structure (DSSP, 8-state):
---------------------------PPPP-TT-THHHHHHHHHHHHHB-TTS-B-HHHHHHHHHHHHHHSSTT-S-SHHHHSSHHHH-GGGGGGHHHHHHHHHHHHHH---HHHHHHHHHHHHHHHSTTPPP---EE-PPP-SSPPPTT-S--TT--HHHHHHHHHHTT--HHHHHHTS--SSHHHHHHHHHHT-SS---HHHHHHHHSTTTHHHHHHHHH-HHHHHHHHHHHHHHHHTTTS-GGGSEE-HHHHHHHS---TTSSSTTTT--HHHHHHTTTTSTTT-S-SS----

Foldseek 3Di:
DDDDDDDDDDPPPPPDPPDDPPLDPQQADDKDLPDPVLLVLLLVLLVQQADPLLAGDLLLLLLLLVLCVQAQFPQGLALLCLQPCVLPPPFFNVSSVVNSVVLNVVCNVVSHGNSQSSQSSSQSSQVSHVLRAHAWGKIDHHHDNDHGDPPLDDDLQDALVRLQVSQVVLPAHLLLSLLSVDDSVFLVVLVCLVVVNALADGNRNVNQCPDPRRVVSSVCRNVDSPSSNVSPSVSSVSSSCHNHDVVSIDGSSVSSVSSDPPPPQPPDPPSPDDPVVVVSVPPPPSPNGNRSGGNDD

Organism: NCBI:txid2025994

Radius of gyration: 22.58 Å; chains: 1; bounding box: 46×69×80 Å